Protein AF-A0A9W8HQK7-F1 (afdb_monomer)

Structure (mmCIF, N/CA/C/O backbone):
data_AF-A0A9W8HQK7-F1
#
_entry.id   AF-A0A9W8HQK7-F1
#
loop_
_atom_site.group_PDB
_atom_site.id
_atom_site.type_symbol
_atom_site.label_atom_id
_atom_site.label_alt_id
_atom_site.label_comp_id
_atom_site.label_asym_id
_atom_site.label_entity_id
_atom_site.label_seq_id
_atom_site.pdbx_PDB_ins_code
_atom_site.Cartn_x
_atom_site.Cartn_y
_atom_site.Cartn_z
_atom_site.occupancy
_atom_site.B_iso_or_equiv
_atom_site.auth_seq_id
_atom_site.auth_comp_id
_atom_site.auth_asym_id
_atom_site.auth_atom_id
_atom_site.pdbx_PDB_model_num
ATOM 1 N N . MET A 1 1 ? 19.879 0.408 -48.991 1.00 34.09 1 MET A N 1
ATOM 2 C CA . MET A 1 1 ? 21.312 0.736 -48.816 1.00 34.09 1 MET A CA 1
ATOM 3 C C . MET A 1 1 ? 21.404 1.668 -47.617 1.00 34.09 1 MET A C 1
ATOM 5 O O . MET A 1 1 ? 20.941 2.788 -47.726 1.00 34.09 1 MET A O 1
ATOM 9 N N . HIS A 1 2 ? 21.544 1.110 -46.408 1.00 28.39 2 HIS A N 1
ATOM 10 C CA . HIS A 1 2 ? 22.820 0.909 -45.681 1.00 28.39 2 HIS A CA 1
ATOM 11 C C . HIS A 1 2 ? 23.374 2.248 -45.154 1.00 28.39 2 HIS A C 1
ATOM 13 O O . HIS A 1 2 ? 23.539 3.159 -45.944 1.00 28.39 2 HIS A O 1
ATOM 19 N N . GLN A 1 3 ? 23.684 2.463 -43.874 1.00 27.97 3 GLN A N 1
ATOM 20 C CA . GLN A 1 3 ? 23.809 1.596 -42.697 1.00 27.97 3 GLN A CA 1
ATOM 21 C C . GLN A 1 3 ? 23.704 2.484 -41.440 1.00 27.97 3 GLN A C 1
ATOM 23 O O . GLN A 1 3 ? 24.340 3.531 -41.369 1.00 27.97 3 GLN A O 1
ATOM 28 N N . LEU A 1 4 ? 22.930 2.045 -40.444 1.00 26.66 4 LEU A N 1
ATOM 29 C CA . LEU A 1 4 ? 23.018 2.514 -39.059 1.00 26.66 4 LEU A CA 1
ATOM 30 C C . LEU A 1 4 ? 24.154 1.740 -38.380 1.00 26.66 4 LEU A C 1
ATOM 32 O O . LEU A 1 4 ? 24.130 0.510 -38.367 1.00 26.66 4 LEU A O 1
ATOM 36 N N . HIS A 1 5 ? 25.140 2.443 -37.825 1.00 29.12 5 HIS A N 1
ATOM 37 C CA . HIS A 1 5 ? 26.154 1.833 -36.969 1.00 29.12 5 HIS A CA 1
ATOM 38 C C . HIS A 1 5 ? 25.635 1.752 -35.529 1.00 29.12 5 HIS A C 1
ATOM 40 O O . HIS A 1 5 ? 25.520 2.759 -34.833 1.00 29.12 5 HIS A O 1
ATOM 46 N N . SER A 1 6 ? 25.348 0.525 -35.091 1.00 25.77 6 SER A N 1
ATOM 47 C CA . SER A 1 6 ? 25.374 0.120 -33.686 1.00 25.77 6 SER A CA 1
ATOM 48 C C . SER A 1 6 ? 26.756 0.375 -33.087 1.00 25.77 6 SER A C 1
ATOM 50 O O . SER A 1 6 ? 27.760 -0.031 -33.670 1.00 25.77 6 SER A O 1
ATOM 52 N N . LEU A 1 7 ? 26.805 0.896 -31.862 1.00 25.47 7 LEU A N 1
ATOM 53 C CA . LEU A 1 7 ? 27.859 0.522 -30.922 1.00 25.47 7 LEU A CA 1
ATOM 54 C C . LEU A 1 7 ? 27.222 0.066 -29.608 1.00 25.47 7 LEU A C 1
ATOM 56 O O . LEU A 1 7 ? 26.847 0.847 -28.740 1.00 25.47 7 LEU A O 1
ATOM 60 N N . CYS A 1 8 ? 27.084 -1.253 -29.530 1.00 23.08 8 CYS A N 1
ATOM 61 C CA . CYS A 1 8 ? 26.964 -2.027 -28.311 1.00 23.08 8 CYS A CA 1
ATOM 62 C C . CYS A 1 8 ? 28.355 -2.047 -27.659 1.00 23.08 8 CYS A C 1
ATOM 64 O O . CYS A 1 8 ? 29.318 -2.463 -28.302 1.00 23.08 8 CYS A O 1
ATOM 66 N N . VAL A 1 9 ? 28.484 -1.585 -26.415 1.00 26.25 9 VAL A N 1
ATOM 67 C CA . VAL A 1 9 ? 29.720 -1.748 -25.639 1.00 26.25 9 VAL A CA 1
ATOM 68 C C . VAL A 1 9 ? 29.455 -2.788 -24.558 1.00 26.25 9 VAL A C 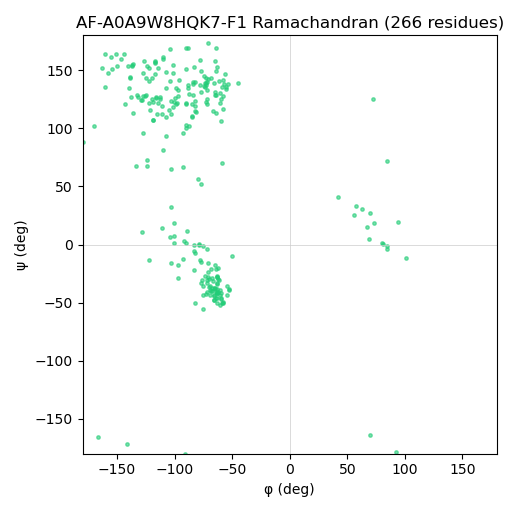1
ATOM 70 O O . VAL A 1 9 ? 28.950 -2.489 -23.481 1.00 26.25 9 VAL A O 1
ATOM 73 N N . LEU A 1 10 ? 29.777 -4.037 -24.893 1.00 24.75 10 LEU A N 1
ATOM 74 C CA . LEU A 1 10 ? 29.951 -5.141 -23.956 1.00 24.75 10 LEU A CA 1
ATOM 75 C C . LEU A 1 10 ? 31.370 -5.050 -23.384 1.00 24.75 10 LEU A C 1
ATOM 77 O O . LEU A 1 10 ? 32.339 -5.229 -24.118 1.00 24.75 10 LEU A O 1
ATOM 81 N N . TYR A 1 11 ? 31.507 -4.807 -22.080 1.00 26.58 11 TYR A N 1
ATOM 82 C CA . TYR A 1 11 ? 32.771 -5.049 -21.383 1.00 26.58 11 TYR A CA 1
ATOM 83 C C . TYR A 1 11 ? 32.760 -6.458 -20.789 1.00 26.58 11 TYR A C 1
ATOM 85 O O . TYR A 1 11 ? 32.271 -6.689 -19.687 1.00 26.58 11 TYR A O 1
ATOM 93 N N . THR A 1 12 ? 33.343 -7.406 -21.518 1.00 26.91 12 THR A N 1
ATOM 94 C CA . THR A 1 12 ? 33.943 -8.603 -20.923 1.00 26.91 12 THR A CA 1
ATOM 95 C C . THR A 1 12 ? 35.404 -8.296 -20.630 1.00 26.91 12 THR A C 1
ATOM 97 O O . THR A 1 12 ? 36.155 -8.001 -21.559 1.00 26.91 12 THR A O 1
ATOM 100 N N . ASN A 1 13 ? 35.840 -8.407 -19.375 1.00 29.06 13 ASN A N 1
ATOM 101 C CA . ASN A 1 13 ? 37.262 -8.582 -19.105 1.00 29.06 13 ASN A CA 1
ATOM 102 C C . ASN A 1 13 ? 37.493 -9.662 -18.045 1.00 29.06 13 ASN A C 1
ATOM 104 O O . ASN A 1 13 ? 37.115 -9.535 -16.882 1.00 29.06 13 ASN A O 1
ATOM 108 N N . VAL A 1 14 ? 38.111 -10.742 -18.513 1.00 30.81 14 VAL A N 1
ATOM 109 C CA . VAL A 1 14 ? 38.686 -11.839 -17.745 1.00 30.81 14 VAL A CA 1
ATOM 110 C C . VAL A 1 14 ? 40.136 -11.451 -17.460 1.00 30.81 14 VAL A C 1
ATOM 112 O O . VAL A 1 14 ? 40.908 -11.258 -18.392 1.00 30.81 14 VAL A O 1
ATOM 115 N N . GLY A 1 15 ? 40.538 -11.367 -16.190 1.00 29.28 15 GLY A N 1
ATOM 116 C CA . GLY A 1 15 ? 41.936 -11.085 -15.851 1.00 29.28 15 GLY A CA 1
ATOM 117 C C . GLY A 1 15 ? 42.214 -11.031 -14.353 1.00 29.28 15 GLY A C 1
ATOM 118 O O . GLY A 1 15 ? 42.160 -9.974 -13.738 1.00 29.28 15 GLY A O 1
ATOM 119 N N . ARG A 1 16 ? 42.524 -12.195 -13.771 1.00 32.84 16 ARG A N 1
ATOM 120 C CA . ARG A 1 16 ? 42.943 -12.405 -12.373 1.00 32.84 16 ARG A CA 1
ATOM 121 C C . ARG A 1 16 ? 44.166 -11.562 -11.979 1.00 32.84 16 ARG A C 1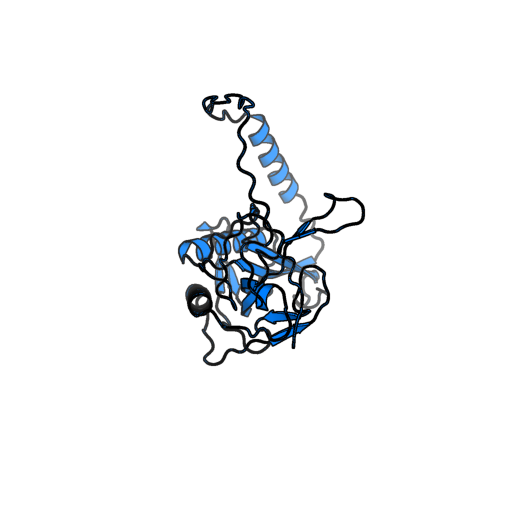
ATOM 123 O O . ARG A 1 16 ? 45.162 -11.618 -12.688 1.00 32.84 16 ARG A O 1
ATOM 130 N N . ARG A 1 17 ? 44.113 -10.948 -10.788 1.00 32.16 17 ARG A N 1
ATOM 131 C CA . ARG A 1 17 ? 45.137 -10.825 -9.709 1.00 32.16 17 ARG A CA 1
ATOM 132 C C . ARG A 1 17 ? 44.365 -10.232 -8.509 1.00 32.16 17 ARG A C 1
ATOM 134 O O . ARG A 1 17 ? 43.900 -9.110 -8.595 1.00 32.16 17 ARG A O 1
ATOM 141 N N . GLY A 1 18 ? 43.966 -10.984 -7.483 1.00 31.22 18 GLY A N 1
ATOM 142 C CA . GLY A 1 18 ? 44.845 -11.491 -6.431 1.00 31.22 18 GLY A CA 1
ATOM 143 C C . GLY A 1 18 ? 45.037 -10.441 -5.325 1.00 31.22 18 GLY A C 1
ATOM 144 O O . GLY A 1 18 ? 46.113 -9.864 -5.241 1.00 31.22 18 GLY A O 1
ATOM 145 N N . VAL A 1 19 ? 44.012 -10.186 -4.500 1.00 34.78 19 VAL A N 1
ATOM 146 C CA . VAL A 1 19 ? 44.113 -9.400 -3.251 1.00 34.78 19 VAL A CA 1
ATOM 147 C C . VAL A 1 19 ? 43.400 -10.199 -2.148 1.00 34.78 19 VAL A C 1
ATOM 149 O O . VAL A 1 19 ? 42.289 -10.672 -2.396 1.00 34.78 19 VAL A O 1
ATOM 152 N N . PRO A 1 20 ? 44.021 -10.441 -0.977 1.00 31.83 20 PRO A N 1
ATOM 153 C CA . PRO A 1 20 ? 43.475 -11.357 0.019 1.00 31.83 20 PRO A CA 1
ATOM 154 C C . PRO A 1 20 ? 42.270 -10.743 0.743 1.00 31.83 20 PRO A C 1
ATOM 156 O O . PRO A 1 20 ? 42.306 -9.591 1.171 1.00 31.83 20 PRO A O 1
ATOM 159 N N . ALA A 1 21 ? 41.215 -11.540 0.909 1.00 33.12 21 ALA A N 1
ATOM 160 C CA . ALA A 1 21 ? 40.094 -11.221 1.784 1.00 33.12 21 ALA A CA 1
ATOM 161 C C . ALA A 1 21 ? 40.535 -11.343 3.257 1.00 33.12 21 ALA A C 1
ATOM 163 O O . ALA A 1 21 ? 41.146 -12.355 3.615 1.00 33.12 21 ALA A O 1
ATOM 164 N N . PRO A 1 22 ? 40.234 -10.371 4.136 1.00 31.67 22 PRO A N 1
ATOM 165 C CA . PRO A 1 22 ? 40.456 -10.548 5.560 1.00 31.67 22 PRO A CA 1
ATOM 166 C C . PRO A 1 22 ? 39.426 -11.537 6.116 1.00 31.67 22 PRO A C 1
ATOM 168 O O . PRO A 1 22 ? 38.216 -11.328 6.028 1.00 31.67 22 PRO A O 1
ATOM 171 N N . ALA A 1 23 ? 39.926 -12.630 6.688 1.00 33.56 23 ALA A N 1
ATOM 172 C CA . ALA A 1 23 ? 39.135 -13.595 7.432 1.00 33.56 23 ALA A CA 1
ATOM 173 C C . ALA A 1 23 ? 38.538 -12.929 8.683 1.00 33.56 23 ALA A C 1
ATOM 175 O O . ALA A 1 23 ? 39.258 -12.585 9.618 1.00 33.56 23 ALA A O 1
ATOM 176 N N . LEU A 1 24 ? 37.214 -12.781 8.714 1.00 30.69 24 LEU A N 1
ATOM 177 C CA . LEU A 1 24 ? 36.453 -12.434 9.914 1.00 30.69 24 LEU A CA 1
ATOM 178 C C . LEU A 1 24 ? 35.383 -13.502 10.154 1.00 30.69 24 LEU A C 1
ATOM 180 O O . LEU A 1 24 ? 34.188 -13.256 10.046 1.00 30.69 24 LEU A O 1
ATOM 184 N N . PHE A 1 25 ? 35.830 -14.708 10.501 1.00 31.12 25 PHE A N 1
ATOM 185 C CA . PHE A 1 25 ? 35.005 -15.628 11.278 1.00 31.12 25 PHE A CA 1
ATOM 186 C C . PHE A 1 25 ? 35.288 -15.367 12.757 1.00 31.12 25 PHE A C 1
ATOM 188 O O . PHE A 1 25 ? 36.298 -15.809 13.299 1.00 31.12 25 PHE A O 1
ATOM 195 N N . ALA A 1 26 ? 34.392 -14.629 13.409 1.00 35.38 26 ALA A N 1
ATOM 196 C CA . ALA A 1 26 ? 34.315 -14.557 14.860 1.00 35.38 26 ALA A CA 1
ATOM 197 C C . ALA A 1 26 ? 32.941 -15.083 15.291 1.00 35.38 26 ALA A C 1
ATOM 199 O O . ALA A 1 26 ? 31.911 -14.580 14.850 1.00 35.38 26 ALA A O 1
ATOM 200 N N . ASN A 1 27 ? 32.948 -16.117 16.135 1.00 34.62 27 ASN A N 1
ATOM 201 C CA . ASN A 1 27 ? 31.767 -16.715 16.761 1.00 34.62 27 ASN A CA 1
ATOM 202 C C . ASN A 1 27 ? 30.793 -15.652 17.316 1.00 34.62 27 ASN A C 1
ATOM 204 O O . ASN A 1 27 ? 31.248 -14.720 17.991 1.00 34.62 27 ASN A O 1
ATOM 208 N N . PRO A 1 28 ? 29.465 -15.813 17.152 1.00 34.97 28 PRO A N 1
ATOM 209 C CA . PRO A 1 28 ? 28.503 -14.956 17.829 1.00 34.97 28 PRO A CA 1
ATOM 210 C C . PRO A 1 28 ? 28.577 -15.213 19.339 1.00 34.97 28 PRO A C 1
ATOM 212 O O . PRO A 1 28 ? 28.272 -16.301 19.828 1.00 34.97 28 PRO A O 1
ATOM 215 N N . ARG A 1 29 ? 29.005 -14.203 20.105 1.00 33.66 29 ARG A N 1
ATOM 216 C CA . ARG A 1 29 ? 28.865 -14.225 21.566 1.00 33.66 29 ARG A CA 1
ATOM 217 C C . ARG A 1 29 ? 27.383 -14.039 21.915 1.00 33.66 29 ARG A C 1
ATOM 219 O O . ARG A 1 29 ? 26.736 -13.190 21.303 1.00 33.66 29 ARG A O 1
ATOM 226 N N . PRO A 1 30 ? 26.838 -14.753 22.912 1.00 31.80 30 PRO A N 1
ATOM 227 C CA . PRO A 1 30 ? 25.460 -14.547 23.332 1.00 31.80 30 PRO A CA 1
ATOM 228 C C . PRO A 1 30 ? 25.294 -13.144 23.930 1.00 31.80 30 PRO A C 1
ATOM 230 O O . PRO A 1 30 ? 26.040 -12.733 24.824 1.00 31.80 30 PRO A O 1
ATOM 233 N N . TRP A 1 31 ? 24.298 -12.417 23.423 1.00 34.91 31 TRP A N 1
ATOM 234 C CA . TRP A 1 31 ? 23.878 -11.101 23.895 1.00 34.91 31 TRP A CA 1
ATOM 235 C C . TRP A 1 31 ? 23.451 -11.191 25.367 1.00 34.91 31 TRP A C 1
ATOM 237 O O . TRP A 1 31 ? 22.376 -11.695 25.691 1.00 34.91 31 TRP A O 1
ATOM 247 N N . LYS A 1 32 ? 24.277 -10.684 26.287 1.00 36.16 32 LYS A N 1
ATOM 248 C CA . LYS A 1 32 ? 23.869 -10.444 27.678 1.00 36.16 32 LYS A CA 1
ATOM 249 C C . LYS A 1 32 ? 23.305 -9.031 27.771 1.00 36.16 32 LYS A C 1
ATOM 251 O O . LYS A 1 32 ? 24.059 -8.064 27.777 1.00 36.16 32 LYS A O 1
ATOM 256 N N . GLY A 1 33 ? 21.977 -8.920 27.823 1.00 35.25 33 GLY A N 1
ATOM 257 C CA . GLY A 1 33 ? 21.294 -7.645 28.027 1.00 35.25 33 GLY A CA 1
ATOM 258 C C . GLY A 1 33 ? 21.751 -7.009 29.339 1.00 35.25 33 GLY A C 1
ATOM 259 O O . GLY A 1 33 ? 21.552 -7.572 30.415 1.00 35.25 33 GLY A O 1
ATOM 260 N N . THR A 1 34 ? 22.395 -5.850 29.258 1.00 40.50 34 THR A N 1
ATOM 261 C CA . THR A 1 34 ? 22.770 -5.061 30.428 1.00 40.50 34 THR A CA 1
ATOM 262 C C . THR A 1 34 ? 21.523 -4.404 31.024 1.00 40.50 34 THR A C 1
ATOM 264 O O . THR A 1 34 ? 20.659 -3.882 30.319 1.00 40.50 34 THR A O 1
ATOM 267 N N . LEU A 1 35 ? 21.447 -4.405 32.358 1.00 41.25 35 LEU A N 1
ATOM 268 C CA . LEU A 1 35 ? 20.383 -3.843 33.212 1.00 41.25 35 LEU A CA 1
ATOM 269 C C . LEU A 1 35 ? 19.969 -2.386 32.897 1.00 41.25 35 LEU A C 1
ATOM 271 O O . LEU A 1 35 ? 18.956 -1.909 33.407 1.00 41.25 35 LEU A O 1
ATOM 275 N N . VAL A 1 36 ? 20.713 -1.688 32.039 1.00 42.56 36 VAL A N 1
ATOM 276 C CA . VAL A 1 36 ? 20.455 -0.314 31.595 1.00 42.56 36 VAL A CA 1
ATOM 277 C C . VAL A 1 36 ? 19.251 -0.230 30.640 1.00 42.56 36 VAL A C 1
ATOM 279 O O . VAL A 1 36 ? 18.473 0.718 30.735 1.00 42.56 36 VAL A O 1
ATOM 282 N N . GLN A 1 37 ? 18.997 -1.246 29.801 1.00 40.97 37 GLN A N 1
ATOM 283 C CA . GLN A 1 37 ? 17.860 -1.228 28.860 1.00 40.97 37 GLN A CA 1
ATOM 284 C C . GLN A 1 37 ? 16.492 -1.390 29.546 1.00 40.97 37 GLN A C 1
ATOM 286 O O . GLN A 1 37 ? 15.507 -0.801 29.102 1.00 40.97 37 GLN A O 1
ATOM 291 N N . LYS A 1 38 ? 16.415 -2.108 30.678 1.00 36.16 38 LYS A N 1
ATOM 292 C CA . LYS A 1 38 ? 15.153 -2.272 31.427 1.00 36.16 38 LYS A CA 1
ATOM 293 C C . LYS A 1 38 ? 14.701 -0.990 32.142 1.00 36.16 38 LYS A C 1
ATOM 295 O O . LYS A 1 38 ? 13.502 -0.787 32.306 1.00 36.16 38 LYS A O 1
ATOM 300 N N . ARG A 1 39 ? 15.627 -0.099 32.526 1.00 40.06 39 ARG A N 1
ATOM 301 C CA . ARG A 1 39 ? 15.290 1.192 33.164 1.00 40.06 39 ARG A CA 1
ATOM 302 C C . ARG A 1 39 ? 14.791 2.243 32.167 1.00 40.06 39 ARG A C 1
ATOM 304 O O . ARG A 1 39 ? 13.909 3.025 32.515 1.00 40.06 39 ARG A O 1
ATOM 311 N N . ALA A 1 40 ? 15.298 2.233 30.934 1.00 45.03 40 ALA A N 1
ATOM 312 C CA . ALA A 1 40 ? 14.866 3.167 29.893 1.00 45.03 40 ALA A CA 1
ATOM 313 C C . ALA A 1 40 ? 13.422 2.898 29.423 1.00 45.03 40 ALA A C 1
ATOM 315 O O . ALA A 1 40 ? 12.645 3.837 29.261 1.00 45.03 40 ALA A O 1
ATOM 316 N N . LEU A 1 41 ? 13.029 1.624 29.300 1.00 42.16 41 LEU A N 1
ATOM 317 C CA . LEU A 1 41 ? 11.668 1.233 28.906 1.00 42.16 41 LEU A CA 1
ATOM 318 C C . LEU A 1 41 ? 10.614 1.579 29.974 1.00 42.16 41 LEU A C 1
ATOM 320 O O . LEU A 1 41 ? 9.539 2.069 29.635 1.00 42.16 41 LEU A O 1
ATOM 324 N N . GLY A 1 42 ? 10.932 1.396 31.262 1.00 38.41 42 GLY A N 1
ATOM 325 C CA . GLY A 1 42 ? 10.028 1.762 32.363 1.00 38.41 42 GLY A CA 1
ATOM 326 C C . GLY A 1 42 ? 9.815 3.276 32.497 1.00 38.41 42 GLY A C 1
ATOM 327 O O . GLY A 1 42 ? 8.696 3.724 32.731 1.00 38.41 42 GLY A O 1
ATOM 328 N N . SER A 1 43 ? 10.873 4.060 32.269 1.00 42.00 43 SER A N 1
ATOM 329 C CA . SER A 1 43 ? 10.853 5.530 32.304 1.00 42.00 43 SER A CA 1
ATOM 330 C C . SER A 1 43 ? 9.984 6.134 31.195 1.00 42.00 43 SER A C 1
ATOM 332 O O . SER A 1 43 ? 9.174 7.021 31.459 1.00 42.00 43 SER A O 1
ATOM 334 N N . ILE A 1 44 ? 10.077 5.612 29.966 1.00 47.81 44 ILE A N 1
ATOM 335 C CA . ILE A 1 44 ? 9.259 6.075 28.833 1.00 47.81 44 ILE A CA 1
ATOM 336 C C . ILE A 1 44 ? 7.788 5.685 29.035 1.00 47.81 44 ILE A C 1
ATOM 338 O O . ILE A 1 44 ? 6.906 6.524 28.865 1.00 47.81 44 ILE A O 1
ATOM 342 N N . ALA A 1 45 ? 7.512 4.456 29.488 1.00 44.66 45 ALA A N 1
ATOM 343 C CA . ALA A 1 45 ? 6.149 4.007 29.778 1.00 44.66 45 ALA A CA 1
ATOM 344 C C . ALA A 1 45 ? 5.477 4.813 30.910 1.00 44.66 45 ALA A C 1
ATOM 346 O O . ALA A 1 45 ? 4.273 5.067 30.856 1.00 44.66 45 ALA A O 1
ATOM 347 N N . GLN A 1 46 ? 6.238 5.256 31.919 1.00 39.16 46 GLN A N 1
ATOM 348 C CA . GLN A 1 46 ? 5.727 6.132 32.980 1.00 39.16 46 GLN A CA 1
ATOM 349 C C . GLN A 1 46 ? 5.535 7.583 32.521 1.00 39.16 46 GLN A C 1
ATOM 351 O O . GLN A 1 46 ? 4.561 8.210 32.932 1.00 39.16 46 GLN A O 1
ATOM 356 N N . LYS A 1 47 ? 6.397 8.111 31.641 1.00 38.09 47 LYS A N 1
ATOM 357 C CA . LYS A 1 47 ? 6.270 9.485 31.122 1.00 38.09 47 LYS A CA 1
ATOM 358 C C . LYS A 1 47 ? 5.085 9.662 30.169 1.00 38.09 47 LYS A C 1
ATOM 360 O O . LYS A 1 47 ? 4.499 10.736 30.127 1.00 38.09 47 LYS A O 1
ATOM 365 N N . VAL A 1 48 ? 4.693 8.611 29.446 1.00 46.97 48 VAL A N 1
ATOM 366 C CA . VAL A 1 48 ? 3.504 8.635 28.572 1.00 46.97 48 VAL A CA 1
ATOM 367 C C . VAL A 1 48 ? 2.199 8.587 29.382 1.00 46.97 48 VAL A C 1
ATOM 369 O O . VAL A 1 48 ? 1.199 9.155 28.955 1.00 46.97 48 VAL A O 1
ATOM 372 N N . LYS A 1 49 ? 2.201 8.006 30.591 1.00 37.94 49 LYS A N 1
ATOM 373 C CA . LYS A 1 49 ? 1.018 7.990 31.472 1.00 37.94 49 LYS A CA 1
ATOM 374 C C . LYS A 1 49 ? 0.667 9.352 32.090 1.00 37.94 49 LYS A C 1
ATOM 376 O O . LYS A 1 49 ? -0.445 9.497 32.583 1.00 37.94 49 LYS A O 1
ATOM 381 N N . SER A 1 50 ? 1.568 10.340 32.078 1.00 36.69 50 SER A N 1
ATOM 382 C CA . SER A 1 50 ? 1.353 11.632 32.755 1.00 36.69 50 SER A CA 1
ATOM 383 C C . SER A 1 50 ? 1.001 12.801 31.827 1.00 36.69 50 SER A C 1
ATOM 385 O O . SER A 1 50 ? 0.951 13.932 32.300 1.00 36.69 50 SER A O 1
ATOM 387 N N . ALA A 1 51 ? 0.789 12.566 30.527 1.00 44.84 51 ALA A N 1
ATOM 388 C CA . ALA A 1 51 ? 0.519 13.625 29.544 1.00 44.84 51 ALA A CA 1
ATOM 389 C C . ALA A 1 51 ? -0.915 13.621 28.982 1.00 44.84 51 ALA A C 1
ATOM 391 O O . ALA A 1 51 ? -1.187 14.298 27.997 1.00 44.84 51 ALA A O 1
ATOM 392 N N . THR A 1 52 ? -1.854 12.906 29.602 1.00 48.75 52 THR A N 1
ATOM 393 C CA . THR A 1 52 ? -3.292 13.155 29.412 1.00 48.75 52 THR A CA 1
ATOM 394 C C . THR A 1 52 ? -3.771 14.122 30.483 1.00 48.75 52 THR A C 1
ATOM 396 O O . THR A 1 52 ? -4.526 13.768 31.386 1.00 48.75 52 THR A O 1
ATOM 399 N N . THR A 1 53 ? -3.282 15.357 30.410 1.00 46.75 53 THR A N 1
ATOM 400 C CA . THR A 1 53 ? -3.978 16.491 31.010 1.00 46.75 53 THR A CA 1
ATOM 401 C C . THR A 1 53 ? -5.292 16.648 30.252 1.00 46.75 53 THR A C 1
ATOM 403 O O . THR A 1 53 ? -5.307 16.613 29.023 1.00 46.75 53 THR A O 1
ATOM 406 N N . ASP A 1 54 ? -6.385 16.764 30.997 1.00 58.66 54 ASP A N 1
ATOM 407 C CA . ASP A 1 54 ? -7.775 16.913 30.565 1.00 58.66 54 ASP A CA 1
ATOM 408 C C . ASP A 1 54 ? -7.978 18.169 29.691 1.00 58.66 54 ASP A C 1
ATOM 410 O O . ASP A 1 54 ? -8.549 19.169 30.110 1.00 58.66 54 ASP A O 1
ATOM 414 N N . ALA A 1 55 ? -7.446 18.160 28.467 1.00 63.34 55 ALA A N 1
ATOM 415 C CA . ALA A 1 55 ? -7.495 19.297 27.550 1.00 63.34 55 ALA A CA 1
ATOM 416 C C . ALA A 1 55 ? -8.888 19.482 26.923 1.00 63.34 55 ALA A C 1
ATOM 418 O O . ALA A 1 55 ? -9.085 20.386 26.118 1.00 63.34 55 ALA A O 1
ATOM 419 N N . GLY A 1 56 ? -9.854 18.616 27.249 1.00 89.12 56 GLY A N 1
ATOM 420 C CA . GLY A 1 56 ? -11.181 18.635 26.643 1.00 89.12 56 GLY A CA 1
ATOM 421 C C . GLY A 1 56 ? -11.187 18.263 25.158 1.00 89.12 56 GLY A C 1
ATOM 422 O O . GLY A 1 56 ? -12.192 18.509 24.502 1.00 89.12 56 GLY A O 1
ATOM 423 N N . PHE A 1 57 ? -10.113 17.669 24.624 1.00 91.25 57 PHE A N 1
ATOM 424 C CA . PHE A 1 57 ? -10.013 17.226 23.229 1.00 91.25 57 PHE A CA 1
ATOM 425 C C . PHE A 1 57 ? -9.910 15.705 23.110 1.00 91.25 57 PHE A C 1
ATOM 427 O O . PHE A 1 57 ? -9.399 15.020 23.997 1.00 91.25 57 PHE A O 1
ATOM 434 N N . LYS A 1 58 ? -10.387 15.192 21.980 1.00 93.00 58 LYS A N 1
ATOM 435 C CA . LYS A 1 58 ? -10.264 13.805 21.533 1.00 93.00 58 LYS A CA 1
ATOM 436 C C . LYS A 1 58 ? -9.660 13.773 20.131 1.00 93.00 58 LYS A C 1
ATOM 438 O O . LYS A 1 58 ? -9.726 14.771 19.417 1.00 93.00 58 LYS A O 1
ATOM 443 N N . ALA A 1 59 ? -9.070 12.640 19.761 1.00 94.69 59 ALA A N 1
ATOM 444 C CA . ALA A 1 59 ? -8.512 12.424 18.434 1.00 94.69 59 ALA A CA 1
ATOM 445 C C . ALA A 1 59 ? -9.385 11.460 17.629 1.00 94.69 59 ALA A C 1
ATOM 447 O O . ALA A 1 59 ? -9.977 10.536 18.185 1.00 94.69 59 ALA A O 1
ATOM 448 N N . THR A 1 60 ? -9.400 11.673 16.322 1.00 96.38 60 THR A N 1
ATOM 449 C CA . THR A 1 60 ? -9.975 10.783 15.323 1.00 96.38 60 THR A CA 1
ATOM 450 C C . THR A 1 60 ? -8.862 10.430 14.346 1.00 96.38 60 THR A C 1
ATOM 452 O O . THR A 1 60 ? -8.231 11.316 13.770 1.00 96.38 60 THR A O 1
ATOM 455 N N . ILE A 1 61 ? -8.575 9.140 14.202 1.00 98.19 61 ILE A N 1
ATOM 456 C CA . ILE A 1 61 ? -7.410 8.638 13.476 1.00 98.19 61 ILE A CA 1
ATOM 457 C C . ILE A 1 61 ? -7.865 7.642 12.407 1.00 98.19 61 ILE A C 1
ATOM 459 O O . ILE A 1 61 ? -8.571 6.677 12.702 1.00 98.19 61 ILE A O 1
ATOM 463 N N . GLY A 1 62 ? -7.423 7.869 11.171 1.00 98.00 62 GLY A N 1
ATOM 464 C CA . GLY A 1 62 ? -7.511 6.928 10.054 1.00 98.00 62 GLY A CA 1
ATOM 465 C C . GLY A 1 62 ? -6.114 6.542 9.570 1.00 98.00 62 GLY A C 1
ATOM 466 O O . GLY A 1 62 ? -5.189 7.353 9.630 1.00 98.00 62 GLY A O 1
ATOM 467 N N . LEU A 1 63 ? -5.948 5.309 9.103 1.00 98.44 63 LEU A N 1
ATOM 468 C CA . LEU A 1 63 ? -4.667 4.776 8.646 1.00 98.44 63 LEU A CA 1
ATOM 469 C C . LEU A 1 63 ? -4.761 4.300 7.197 1.00 98.44 63 LEU A C 1
ATOM 471 O O . LEU A 1 63 ? -5.743 3.668 6.810 1.00 98.44 63 LEU A O 1
ATOM 475 N N . GLU A 1 64 ? -3.706 4.562 6.433 1.00 98.44 64 GLU A N 1
ATOM 476 C CA . GLU A 1 64 ? -3.524 4.094 5.057 1.00 98.44 64 GLU A CA 1
ATOM 477 C C . GLU A 1 64 ? -2.272 3.212 5.028 1.00 98.44 64 GLU A C 1
ATOM 479 O O . GLU A 1 64 ? -1.151 3.686 5.214 1.00 98.44 64 GLU A O 1
ATOM 484 N N . LEU A 1 65 ? -2.458 1.895 4.899 1.00 98.50 65 LEU A N 1
ATOM 485 C CA . LEU A 1 65 ? -1.360 0.931 4.930 1.00 98.50 65 LEU A CA 1
ATOM 486 C C . LEU A 1 65 ? -1.047 0.457 3.518 1.00 98.50 65 LEU A C 1
ATOM 488 O O . LEU A 1 65 ? -1.901 -0.142 2.874 1.00 98.50 65 LEU A O 1
ATOM 492 N N . HIS A 1 66 ? 0.201 0.617 3.095 1.00 98.50 66 HIS A N 1
ATOM 493 C CA . HIS A 1 66 ? 0.701 0.089 1.831 1.00 98.50 66 HIS A CA 1
ATOM 494 C C . HIS A 1 66 ? 1.539 -1.160 2.102 1.00 98.50 66 HIS A C 1
ATOM 496 O O . HIS A 1 66 ? 2.621 -1.068 2.691 1.00 98.50 66 HIS A O 1
ATOM 502 N N . ALA A 1 67 ? 1.063 -2.327 1.674 1.00 98.31 67 ALA A N 1
ATOM 503 C CA . ALA A 1 67 ? 1.761 -3.600 1.832 1.00 98.31 67 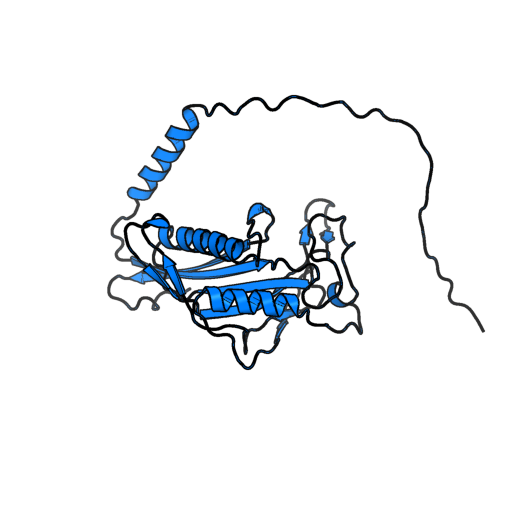ALA A CA 1
ATOM 504 C C . ALA A 1 67 ? 2.201 -4.157 0.474 1.00 98.31 67 ALA A C 1
ATOM 506 O O . ALA A 1 67 ? 1.387 -4.330 -0.432 1.00 98.31 67 ALA A O 1
ATOM 507 N N . GLN A 1 68 ? 3.488 -4.477 0.345 1.00 98.00 68 GLN A N 1
ATOM 508 C CA . GLN A 1 68 ? 4.038 -5.113 -0.848 1.00 98.00 68 GLN A CA 1
ATOM 509 C C . GLN A 1 68 ? 3.582 -6.566 -0.933 1.00 98.00 68 GLN A C 1
ATOM 511 O O . GLN A 1 68 ? 3.807 -7.343 -0.001 1.00 98.00 68 GLN A O 1
ATOM 516 N N . LEU A 1 69 ? 2.973 -6.937 -2.058 1.00 98.25 69 LEU A N 1
ATOM 517 C CA . LEU A 1 69 ? 2.504 -8.296 -2.286 1.00 98.25 69 LEU A CA 1
ATOM 518 C C . LEU A 1 69 ? 3.675 -9.254 -2.535 1.00 98.25 69 LEU A C 1
ATOM 520 O O . LEU A 1 69 ? 4.603 -8.958 -3.286 1.00 98.25 69 LEU A O 1
ATOM 524 N N . SER A 1 70 ? 3.593 -10.449 -1.956 1.00 96.62 70 SER A N 1
ATOM 525 C CA . SER A 1 70 ? 4.520 -11.567 -2.157 1.00 96.62 70 SER A CA 1
ATOM 526 C C . SER A 1 70 ? 4.270 -12.292 -3.487 1.00 96.62 70 SER A C 1
ATOM 528 O O . SER A 1 70 ? 4.104 -13.510 -3.527 1.00 96.62 70 SER A O 1
ATOM 530 N N . ALA A 1 71 ? 4.229 -11.537 -4.585 1.00 96.94 71 ALA A N 1
ATOM 531 C CA . ALA A 1 71 ? 4.202 -12.069 -5.944 1.00 96.94 71 ALA A CA 1
ATOM 532 C C . ALA A 1 71 ? 5.630 -12.249 -6.480 1.00 96.94 71 ALA A C 1
ATOM 534 O O . ALA A 1 71 ? 6.544 -11.521 -6.093 1.00 96.94 71 ALA A O 1
ATOM 535 N N . SER A 1 72 ? 5.843 -13.209 -7.383 1.00 95.94 72 SER A N 1
ATOM 536 C CA . SER A 1 72 ? 7.163 -13.401 -8.007 1.00 95.94 72 SER A CA 1
ATOM 537 C C . SER A 1 72 ? 7.465 -12.351 -9.076 1.00 95.94 72 SER A C 1
ATOM 539 O O . SER A 1 72 ? 8.626 -12.001 -9.287 1.00 95.94 72 SER A O 1
ATOM 541 N N . GLN A 1 73 ? 6.421 -11.859 -9.745 1.00 97.94 73 GLN A N 1
ATOM 542 C CA . GLN A 1 73 ? 6.495 -10.861 -10.809 1.00 97.94 73 GLN A CA 1
ATOM 543 C C . GLN A 1 73 ? 5.758 -9.581 -10.416 1.00 97.94 73 GLN A C 1
ATOM 545 O O . GLN A 1 73 ? 4.874 -9.597 -9.556 1.00 97.94 73 GLN A O 1
ATOM 550 N N . LYS A 1 74 ? 6.123 -8.473 -11.060 1.00 98.31 74 LYS A N 1
ATOM 551 C CA . LYS A 1 74 ? 5.511 -7.153 -10.864 1.00 98.31 74 LYS A CA 1
ATOM 552 C C . LYS A 1 74 ? 4.035 -7.119 -11.280 1.00 98.31 74 LYS A C 1
ATOM 554 O O . LYS A 1 74 ? 3.520 -8.055 -11.888 1.00 98.31 74 LYS A O 1
ATOM 559 N N . LEU A 1 75 ? 3.337 -6.032 -10.938 1.00 98.50 75 LEU A N 1
ATOM 560 C CA . LEU A 1 75 ? 1.886 -5.926 -11.137 1.00 98.50 75 LEU A CA 1
ATOM 561 C C . LEU A 1 75 ? 1.489 -5.929 -12.617 1.00 98.50 75 LEU A C 1
ATOM 563 O O . LEU A 1 75 ? 0.458 -6.496 -12.973 1.00 98.50 75 LEU A O 1
ATOM 567 N N . PHE A 1 76 ? 2.303 -5.286 -13.459 1.00 98.56 76 PHE A N 1
ATOM 568 C CA . PHE A 1 76 ? 2.000 -5.062 -14.875 1.00 98.56 76 PHE A CA 1
ATOM 569 C C . PHE A 1 76 ? 3.110 -5.502 -15.841 1.00 98.56 76 PHE A C 1
ATOM 571 O O . PHE A 1 76 ? 3.064 -5.160 -17.025 1.00 98.56 76 PHE A O 1
ATOM 578 N N . SER A 1 77 ? 4.122 -6.222 -15.349 1.00 97.56 77 SER A N 1
ATOM 579 C CA . SER A 1 77 ? 5.258 -6.681 -16.147 1.00 97.56 77 SER A CA 1
ATOM 580 C C . SER A 1 77 ? 5.786 -8.030 -15.666 1.00 97.56 77 SER A C 1
ATOM 582 O O . SER A 1 77 ? 5.570 -8.437 -14.526 1.00 97.56 77 SER A O 1
ATOM 584 N N . ALA A 1 78 ? 6.512 -8.723 -16.544 1.00 97.50 78 ALA A N 1
ATOM 585 C CA . ALA A 1 78 ? 7.116 -10.018 -16.242 1.00 97.50 78 ALA A CA 1
ATOM 586 C C . ALA A 1 78 ? 8.421 -9.917 -15.424 1.00 97.50 78 ALA A C 1
ATOM 588 O O . ALA A 1 78 ? 9.039 -10.948 -15.141 1.00 97.50 78 ALA A O 1
ATOM 589 N N . ALA A 1 79 ? 8.857 -8.702 -15.063 1.00 97.44 79 ALA A N 1
ATOM 590 C CA . ALA A 1 79 ? 10.046 -8.483 -14.249 1.00 97.44 79 ALA A CA 1
ATOM 591 C C . ALA A 1 79 ? 9.875 -9.083 -12.847 1.00 97.44 79 ALA A C 1
ATOM 593 O O . ALA A 1 79 ? 8.770 -9.123 -12.303 1.00 97.44 79 ALA A O 1
ATOM 594 N N . SER A 1 80 ? 10.985 -9.519 -12.252 1.00 97.19 80 SER A N 1
ATOM 595 C CA . SER A 1 80 ? 11.019 -9.990 -10.866 1.00 97.19 80 SER A CA 1
ATOM 596 C C . SER A 1 80 ? 10.606 -8.875 -9.898 1.00 97.19 80 SER A C 1
ATOM 598 O O . SER A 1 80 ? 11.000 -7.723 -10.071 1.00 97.19 80 SER A O 1
ATOM 600 N N . ALA A 1 81 ? 9.846 -9.223 -8.858 1.00 95.38 81 ALA A N 1
ATOM 601 C CA . ALA A 1 81 ? 9.476 -8.305 -7.775 1.00 95.38 81 ALA A CA 1
ATOM 602 C C . ALA A 1 81 ? 10.488 -8.290 -6.606 1.00 95.38 81 ALA A C 1
ATOM 604 O O . ALA A 1 81 ? 10.191 -7.772 -5.527 1.00 95.38 81 ALA A O 1
ATOM 605 N N . ARG A 1 82 ? 11.673 -8.890 -6.790 1.00 89.62 82 ARG A N 1
ATOM 606 C CA . ARG A 1 82 ? 12.745 -8.905 -5.782 1.00 89.62 82 ARG A CA 1
ATOM 607 C C . ARG A 1 82 ? 13.381 -7.531 -5.613 1.00 89.62 82 ARG A C 1
ATOM 609 O O . ARG A 1 82 ? 13.582 -6.803 -6.584 1.00 89.62 82 ARG A O 1
ATOM 616 N N . TRP A 1 83 ? 13.713 -7.209 -4.368 1.00 75.00 83 TRP A N 1
ATOM 617 C CA . TRP A 1 83 ? 14.197 -5.891 -3.958 1.00 75.00 83 TRP A CA 1
ATOM 618 C C . TRP A 1 83 ? 15.716 -5.837 -3.726 1.00 75.00 83 TRP A C 1
ATOM 620 O O . TRP A 1 83 ? 16.277 -4.746 -3.673 1.00 75.00 83 TRP A O 1
ATOM 630 N N . ASP A 1 84 ? 16.378 -6.984 -3.589 1.00 81.62 84 ASP A N 1
ATOM 631 C CA . ASP A 1 84 ? 17.770 -7.151 -3.153 1.00 81.62 84 ASP A CA 1
ATOM 632 C C . ASP A 1 84 ? 18.744 -7.462 -4.305 1.00 81.62 84 ASP A C 1
ATOM 634 O O . ASP A 1 84 ? 19.742 -8.156 -4.132 1.00 81.62 84 ASP A O 1
ATOM 638 N N . GLU A 1 85 ? 18.468 -6.925 -5.492 1.00 93.00 85 GLU A N 1
ATOM 639 C CA . GLU A 1 85 ? 19.241 -7.172 -6.714 1.00 93.00 85 GLU A CA 1
ATOM 640 C C . GLU A 1 85 ? 20.021 -5.911 -7.143 1.00 93.00 85 GLU A C 1
ATOM 642 O O . GLU A 1 85 ? 19.692 -4.800 -6.707 1.00 93.00 85 GLU A O 1
ATOM 647 N N . PRO A 1 86 ? 21.060 -6.027 -7.997 1.00 95.88 86 PRO A N 1
ATOM 648 C CA . PRO A 1 86 ? 21.798 -4.860 -8.472 1.00 95.88 86 PRO A CA 1
ATOM 649 C C . PRO A 1 86 ? 20.866 -3.833 -9.145 1.00 95.88 86 PRO A C 1
ATOM 651 O O . PRO A 1 86 ? 19.885 -4.237 -9.782 1.00 95.88 86 PRO A O 1
ATOM 654 N N . PRO A 1 87 ? 21.149 -2.519 -9.045 1.00 95.50 87 PRO A N 1
ATOM 655 C CA . PRO A 1 87 ? 20.249 -1.482 -9.546 1.00 95.50 87 PRO A CA 1
ATOM 656 C C . PRO A 1 87 ? 19.864 -1.668 -11.015 1.00 95.50 87 PRO A C 1
ATOM 658 O O . PRO A 1 87 ? 20.720 -1.957 -11.852 1.00 95.50 87 PRO A O 1
ATOM 661 N N . ASN A 1 88 ? 18.588 -1.437 -11.328 1.00 96.31 88 ASN A N 1
ATOM 662 C CA . ASN A 1 88 ? 18.030 -1.480 -12.683 1.00 96.31 88 ASN A CA 1
ATOM 663 C C . ASN A 1 88 ? 18.209 -2.823 -13.430 1.00 96.31 88 ASN A C 1
ATOM 665 O O . ASN A 1 88 ? 18.344 -2.835 -14.653 1.00 96.31 88 ASN A O 1
ATOM 669 N N . THR A 1 89 ? 18.199 -3.957 -12.723 1.00 97.38 89 THR A N 1
ATOM 670 C CA . THR A 1 89 ? 18.303 -5.304 -13.328 1.00 97.38 89 THR A CA 1
ATOM 671 C C . THR A 1 89 ? 16.953 -5.991 -13.531 1.00 97.38 89 THR A C 1
ATOM 673 O O . THR A 1 89 ? 16.786 -6.759 -14.477 1.00 97.38 89 THR A O 1
ATOM 676 N N . ASN A 1 90 ? 15.961 -5.674 -12.700 1.00 97.25 90 ASN A N 1
ATOM 677 C CA . ASN A 1 90 ? 14.604 -6.212 -12.760 1.00 97.25 90 ASN A CA 1
ATOM 678 C C . ASN A 1 90 ? 13.652 -5.187 -13.374 1.00 97.25 90 ASN A C 1
ATOM 680 O O . ASN A 1 90 ? 12.772 -4.661 -12.694 1.00 97.25 90 ASN A O 1
ATOM 684 N N . VAL A 1 91 ? 13.844 -4.856 -14.651 1.00 97.31 91 VAL A N 1
ATOM 685 C CA . VAL A 1 91 ? 13.123 -3.755 -15.308 1.00 97.31 91 VAL A CA 1
ATOM 686 C C . VAL A 1 91 ? 12.684 -4.166 -16.710 1.00 97.31 91 VAL A C 1
ATOM 688 O O . VAL A 1 91 ? 13.497 -4.599 -17.523 1.00 97.31 91 VAL A O 1
ATOM 691 N N . TYR A 1 92 ? 11.394 -4.009 -17.004 1.00 97.19 92 TYR A N 1
ATOM 692 C CA . TYR A 1 92 ? 10.834 -4.101 -18.356 1.00 97.19 92 TYR A CA 1
ATOM 693 C C . TYR A 1 92 ? 10.503 -2.714 -18.919 1.00 97.19 92 TYR A C 1
ATOM 695 O O . TYR A 1 92 ? 10.462 -1.721 -18.196 1.00 97.19 92 TYR A O 1
ATOM 703 N N . ALA A 1 93 ? 10.210 -2.648 -20.222 1.00 97.88 93 ALA A N 1
ATOM 704 C CA . ALA A 1 93 ? 9.891 -1.397 -20.915 1.00 97.88 93 ALA A CA 1
ATOM 705 C C . ALA A 1 93 ? 8.766 -0.591 -20.238 1.00 97.88 93 ALA A C 1
ATOM 707 O O . ALA A 1 93 ? 8.859 0.629 -20.153 1.00 97.88 93 ALA A O 1
ATOM 708 N N . ILE A 1 94 ? 7.734 -1.268 -19.719 1.00 97.75 94 ILE A N 1
ATOM 709 C CA . ILE A 1 94 ? 6.628 -0.617 -19.003 1.00 97.75 94 ILE A CA 1
ATOM 710 C C . ILE A 1 94 ? 7.061 -0.064 -17.639 1.00 97.75 94 ILE A C 1
ATOM 712 O O . ILE A 1 94 ? 6.637 1.027 -17.272 1.00 97.75 94 ILE A O 1
ATOM 716 N N . ASP A 1 95 ? 7.949 -0.758 -16.920 1.00 97.19 95 ASP A N 1
ATOM 717 C CA . ASP A 1 95 ? 8.453 -0.306 -15.616 1.00 97.19 95 ASP A CA 1
ATOM 718 C C . ASP A 1 95 ? 9.300 0.962 -15.761 1.00 97.19 95 ASP A C 1
ATOM 720 O O . ASP A 1 95 ? 9.320 1.794 -14.865 1.00 97.19 95 ASP A O 1
ATOM 724 N N . ALA A 1 96 ? 9.988 1.111 -16.897 1.00 97.25 96 ALA A N 1
ATOM 725 C CA . ALA A 1 96 ? 10.779 2.289 -17.245 1.00 97.25 96 ALA A CA 1
ATOM 726 C C . ALA A 1 96 ? 9.982 3.368 -18.004 1.00 97.25 96 ALA A C 1
ATOM 728 O O . ALA A 1 96 ? 10.555 4.381 -18.396 1.00 97.25 96 ALA A O 1
ATOM 729 N N . GLY A 1 97 ? 8.682 3.160 -18.238 1.00 96.69 97 GLY A N 1
ATOM 730 C CA . GLY A 1 97 ? 7.828 4.109 -18.957 1.00 96.69 97 GLY A CA 1
ATOM 731 C C . GLY A 1 97 ? 8.232 4.359 -20.412 1.00 96.69 97 GLY A C 1
ATOM 732 O O . GLY A 1 97 ? 8.025 5.456 -20.931 1.00 96.69 97 GLY A O 1
ATOM 733 N N . LEU A 1 98 ? 8.814 3.363 -21.088 1.00 97.94 98 LEU A N 1
ATOM 734 C CA . LEU A 1 98 ? 9.244 3.512 -22.478 1.00 97.94 98 LEU A CA 1
ATOM 735 C C . LEU A 1 98 ? 8.043 3.649 -23.437 1.00 97.94 98 LEU A C 1
ATOM 737 O O . LEU A 1 98 ? 7.030 2.959 -23.266 1.00 97.94 98 LEU A O 1
ATOM 741 N N . PRO A 1 99 ? 8.154 4.484 -24.489 1.00 97.88 99 PRO A N 1
ATOM 742 C CA . PRO A 1 99 ? 7.086 4.661 -25.468 1.00 97.88 99 PRO A CA 1
ATOM 743 C C . PRO A 1 99 ? 6.640 3.341 -26.110 1.00 97.88 99 PRO A C 1
ATOM 745 O O . PRO A 1 99 ? 7.463 2.539 -26.547 1.00 97.88 99 PRO A O 1
ATOM 748 N N . GLY A 1 100 ? 5.324 3.137 -26.197 1.00 97.00 100 GLY A N 1
ATOM 749 C CA . GLY A 1 100 ? 4.721 1.944 -26.803 1.00 97.00 100 GLY A CA 1
ATOM 750 C C . GLY A 1 100 ? 4.597 0.730 -25.874 1.00 97.00 100 GLY A C 1
ATOM 751 O O . GLY A 1 100 ? 3.998 -0.266 -26.274 1.00 97.00 100 GLY A O 1
ATOM 752 N N . ALA A 1 101 ? 5.104 0.796 -24.639 1.00 97.50 101 ALA A N 1
ATOM 753 C CA . ALA A 1 101 ? 4.898 -0.258 -23.652 1.00 97.50 101 ALA A CA 1
ATOM 754 C C . ALA A 1 101 ? 3.453 -0.253 -23.116 1.00 97.50 101 ALA A C 1
ATOM 756 O O . ALA A 1 101 ? 2.894 0.803 -22.816 1.00 97.50 101 ALA A O 1
ATOM 757 N N . LEU A 1 102 ? 2.856 -1.440 -22.970 1.00 97.31 102 LEU A N 1
ATOM 758 C CA . LEU A 1 102 ? 1.497 -1.625 -22.450 1.00 97.31 102 LEU A CA 1
ATOM 759 C C . LEU A 1 102 ? 1.516 -2.492 -21.179 1.00 97.31 102 LEU A C 1
ATOM 761 O O . LEU A 1 102 ? 2.315 -3.428 -21.105 1.00 97.31 102 LEU A O 1
ATOM 765 N N . PRO A 1 103 ? 0.654 -2.207 -20.184 1.00 97.44 103 PRO A N 1
ATOM 766 C CA . PRO A 1 103 ? 0.596 -2.970 -18.943 1.00 97.44 103 PRO A CA 1
ATOM 767 C C . PRO A 1 103 ? -0.079 -4.334 -19.141 1.00 97.44 103 PRO A C 1
ATOM 769 O O . PRO A 1 103 ? -1.141 -4.423 -19.757 1.00 97.44 103 PRO A O 1
ATOM 772 N N . GLN A 1 104 ? 0.494 -5.387 -18.554 1.00 97.62 104 GLN A N 1
ATOM 773 C CA . GLN A 1 104 ? -0.102 -6.725 -18.509 1.00 97.62 104 GLN A CA 1
ATOM 774 C C . GLN A 1 104 ? -0.339 -7.151 -17.060 1.00 97.62 104 GLN A C 1
ATOM 776 O O . GLN A 1 104 ? 0.608 -7.467 -16.348 1.00 97.62 104 GLN A O 1
ATOM 781 N N . LEU A 1 105 ? -1.603 -7.166 -16.632 1.00 98.50 105 LEU A N 1
ATOM 782 C CA . LEU A 1 105 ? -1.973 -7.468 -15.248 1.00 98.50 105 LEU A CA 1
ATOM 783 C C . LEU A 1 105 ? -1.525 -8.873 -14.822 1.00 98.50 105 LEU A C 1
ATOM 785 O O . LEU A 1 105 ? -1.833 -9.857 -15.494 1.00 98.50 105 LEU A O 1
ATOM 789 N N . ASN A 1 106 ? -0.868 -8.957 -13.666 1.00 98.50 106 ASN A N 1
ATOM 790 C CA . ASN A 1 106 ? -0.487 -10.206 -13.021 1.00 98.50 106 ASN A CA 1
ATOM 791 C C . ASN A 1 106 ? -1.674 -10.812 -12.231 1.00 98.50 106 ASN A C 1
ATOM 793 O O . ASN A 1 106 ? -2.077 -10.244 -11.209 1.00 98.50 106 ASN A O 1
ATOM 797 N N . PRO A 1 107 ? -2.213 -11.984 -12.632 1.00 98.12 107 PRO A N 1
ATOM 798 C CA . PRO A 1 107 ? -3.336 -12.624 -11.940 1.00 98.12 107 PRO A CA 1
ATOM 799 C C . PRO A 1 107 ? -3.026 -13.017 -10.490 1.00 98.12 107 PRO A C 1
ATOM 801 O O . PRO A 1 107 ? -3.920 -12.989 -9.646 1.00 98.12 107 PRO A O 1
ATOM 804 N N . GLN A 1 108 ? -1.764 -13.329 -10.176 1.00 98.31 108 GLN A N 1
ATOM 805 C CA . GLN A 1 108 ? -1.348 -13.665 -8.814 1.00 98.31 108 GLN A CA 1
ATOM 806 C C . GLN A 1 108 ? -1.570 -12.480 -7.866 1.00 98.31 108 GLN A C 1
ATOM 808 O O . GLN A 1 108 ? -2.039 -12.662 -6.746 1.00 98.31 108 GLN A O 1
ATOM 813 N N . CYS A 1 109 ? -1.278 -11.254 -8.310 1.00 98.56 109 CYS A N 1
ATOM 814 C CA . CYS A 1 109 ? -1.498 -10.056 -7.498 1.00 98.56 109 CYS A CA 1
ATOM 815 C C . CYS A 1 109 ? -2.986 -9.853 -7.182 1.00 98.56 109 CYS A C 1
ATOM 817 O O . CYS A 1 109 ? -3.332 -9.502 -6.055 1.00 98.56 109 CYS A O 1
ATOM 819 N N . VAL A 1 110 ? -3.864 -10.136 -8.151 1.00 98.50 110 VAL A N 1
ATOM 820 C CA . VAL A 1 110 ? -5.323 -10.087 -7.974 1.00 98.50 110 VAL A CA 1
ATOM 821 C C . VAL A 1 110 ? -5.782 -11.118 -6.943 1.00 98.50 110 VAL A C 1
ATOM 823 O O . VAL A 1 110 ? -6.535 -10.775 -6.034 1.00 98.50 110 VAL A O 1
ATOM 826 N N . GLU A 1 111 ? -5.291 -12.356 -7.035 1.00 98.38 111 GLU A N 1
ATOM 827 C CA . GLU A 1 111 ? -5.614 -13.419 -6.076 1.00 98.38 111 GLU A CA 1
ATOM 828 C C . GLU A 1 111 ? -5.186 -13.050 -4.646 1.00 98.38 111 GLU A C 1
ATOM 830 O O . GLU A 1 111 ? -5.970 -13.189 -3.706 1.00 98.38 111 GLU A O 1
ATOM 835 N N . LEU A 1 112 ? -3.962 -12.540 -4.472 1.00 98.62 112 LEU A N 1
ATOM 836 C CA . LEU A 1 112 ? -3.445 -12.140 -3.161 1.00 98.62 112 LEU A CA 1
ATOM 837 C C . LEU A 1 112 ? -4.258 -10.985 -2.555 1.00 98.62 112 LEU A C 1
ATOM 839 O O . LEU A 1 112 ? -4.574 -11.019 -1.366 1.00 98.62 112 LEU A O 1
ATOM 843 N N . ALA A 1 113 ? -4.643 -9.992 -3.360 1.00 98.62 113 ALA A N 1
ATOM 844 C CA . ALA A 1 113 ? -5.476 -8.882 -2.902 1.00 98.62 113 ALA A CA 1
ATOM 845 C C . ALA A 1 113 ? -6.910 -9.325 -2.552 1.00 98.62 113 ALA A C 1
ATOM 847 O O . ALA A 1 113 ? -7.446 -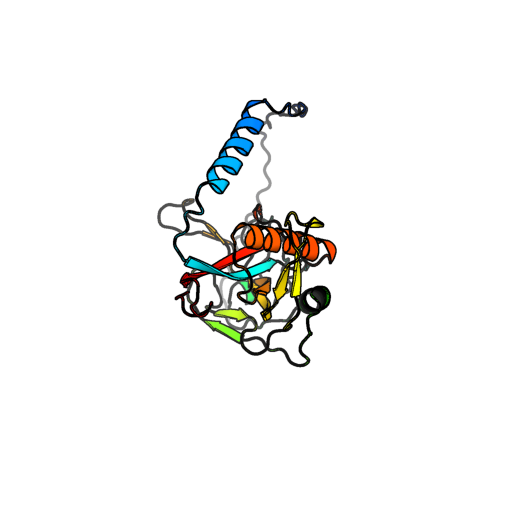8.915 -1.522 1.00 98.62 113 ALA A O 1
ATOM 848 N N . ALA A 1 114 ? -7.509 -10.221 -3.344 1.00 98.38 114 ALA A N 1
ATOM 849 C CA . ALA A 1 114 ? -8.815 -10.809 -3.041 1.00 98.38 114 ALA A CA 1
ATOM 850 C C . ALA A 1 114 ? -8.780 -11.639 -1.744 1.00 98.38 114 ALA A C 1
ATOM 852 O O . ALA A 1 114 ? -9.670 -11.529 -0.901 1.00 98.38 114 ALA A O 1
ATOM 853 N N . ARG A 1 115 ? -7.716 -12.424 -1.535 1.00 98.50 115 ARG A N 1
ATOM 854 C CA . ARG A 1 115 ? -7.494 -13.166 -0.286 1.00 98.50 115 ARG A CA 1
ATOM 855 C C . ARG A 1 115 ? -7.402 -12.228 0.916 1.00 98.50 115 ARG A C 1
ATOM 857 O O . ARG A 1 115 ? -7.970 -12.532 1.961 1.00 98.50 115 ARG A O 1
ATOM 864 N N . ALA A 1 116 ? -6.714 -11.098 0.763 1.00 98.38 116 ALA A N 1
ATOM 865 C CA . ALA A 1 116 ? -6.560 -10.106 1.820 1.00 98.38 116 ALA A CA 1
ATOM 866 C C . ALA A 1 116 ? -7.904 -9.530 2.273 1.00 98.38 116 ALA A C 1
ATOM 868 O O . ALA A 1 116 ? -8.203 -9.571 3.462 1.00 98.38 116 ALA A O 1
ATOM 869 N N . ILE A 1 117 ? -8.739 -9.049 1.344 1.00 98.44 117 ILE A N 1
ATOM 870 C CA . ILE A 1 117 ? -10.027 -8.451 1.723 1.00 98.44 117 ILE A CA 1
ATOM 871 C C . ILE A 1 117 ? -10.969 -9.478 2.367 1.00 98.44 117 ILE A C 1
ATOM 873 O O . ILE A 1 117 ? -11.631 -9.158 3.352 1.00 98.44 117 ILE A O 1
ATOM 877 N N . LEU A 1 118 ? -10.979 -10.723 1.878 1.00 98.44 118 LEU A N 1
ATOM 878 C CA . LEU A 1 118 ? -11.772 -11.802 2.474 1.00 98.44 118 LEU A CA 1
ATOM 879 C C . LEU A 1 118 ? -11.299 -12.148 3.891 1.00 98.44 118 LEU A C 1
ATOM 881 O O . LEU A 1 118 ? -12.123 -12.398 4.764 1.00 98.44 118 LEU A O 1
ATOM 885 N N . ALA A 1 119 ? -9.987 -12.119 4.143 1.00 98.00 119 ALA A N 1
ATOM 886 C CA . ALA A 1 119 ? -9.428 -12.351 5.474 1.00 98.00 119 ALA A CA 1
ATOM 887 C C . ALA A 1 119 ? -9.815 -11.269 6.499 1.00 98.00 119 ALA A C 1
ATOM 889 O O . ALA A 1 119 ? -9.691 -11.496 7.701 1.00 98.00 119 ALA A O 1
ATOM 890 N N . PHE A 1 120 ? -10.276 -10.107 6.034 1.00 98.06 120 PHE A N 1
ATOM 891 C CA . PHE A 1 120 ? -10.767 -9.018 6.873 1.00 98.06 120 PHE A CA 1
ATOM 892 C C . PHE A 1 120 ? -12.299 -8.954 6.947 1.00 98.06 120 PHE A C 1
ATOM 894 O O . PHE A 1 120 ? -12.841 -7.903 7.282 1.00 98.06 120 PHE A O 1
ATOM 901 N N . ASP A 1 121 ? -13.010 -10.033 6.601 1.00 98.31 121 ASP A N 1
ATOM 902 C CA . ASP A 1 121 ? -14.479 -10.063 6.496 1.00 98.31 121 ASP A CA 1
ATOM 903 C C . ASP A 1 121 ? -15.045 -8.988 5.536 1.00 98.31 121 ASP A C 1
ATOM 905 O O . ASP A 1 121 ? -16.176 -8.521 5.692 1.00 98.31 121 ASP A O 1
ATOM 909 N N . GLY A 1 122 ? -14.249 -8.542 4.561 1.00 98.38 122 GLY A N 1
ATOM 910 C CA . GLY A 1 122 ? -14.667 -7.591 3.536 1.00 98.38 122 GLY A CA 1
ATOM 911 C C . GLY A 1 122 ? -15.228 -8.273 2.288 1.00 98.38 122 GLY A C 1
ATOM 912 O O . GLY A 1 122 ? -15.282 -9.499 2.173 1.00 98.38 122 GLY A O 1
ATOM 913 N N . HIS A 1 123 ? -15.630 -7.463 1.309 1.00 98.56 123 HIS A N 1
ATOM 914 C CA . HIS A 1 123 ? -16.244 -7.939 0.072 1.00 98.56 123 HIS A CA 1
ATOM 915 C C . HIS A 1 123 ? -15.363 -7.646 -1.140 1.00 98.56 123 HIS A C 1
ATOM 917 O O . HIS A 1 123 ? -15.085 -6.481 -1.448 1.00 98.56 123 HIS A O 1
ATOM 923 N N . VAL A 1 124 ? -14.995 -8.704 -1.867 1.00 98.56 124 VAL A N 1
ATOM 924 C CA . VAL A 1 124 ? -14.433 -8.586 -3.219 1.00 98.56 124 VAL A CA 1
ATOM 925 C C . VAL A 1 124 ? -15.502 -7.988 -4.131 1.00 98.56 124 VAL A C 1
ATOM 927 O O . VAL A 1 124 ? -16.638 -8.465 -4.161 1.00 98.56 124 VAL A O 1
ATOM 930 N N . GLN A 1 125 ? -15.156 -6.930 -4.857 1.00 98.19 125 GLN A N 1
ATOM 931 C CA . GLN A 1 125 ? -16.096 -6.265 -5.751 1.00 98.19 125 GLN A CA 1
ATOM 932 C C . GLN A 1 125 ? -16.263 -7.061 -7.057 1.00 98.19 125 GLN A C 1
ATOM 934 O O . GLN A 1 125 ? -15.267 -7.509 -7.626 1.00 98.19 125 GLN A O 1
ATOM 939 N N . PRO A 1 126 ? -17.497 -7.217 -7.578 1.00 96.75 126 PRO A N 1
ATOM 940 C CA . PRO A 1 126 ? -17.736 -7.911 -8.848 1.00 96.75 126 PRO A CA 1
ATOM 941 C C . PRO A 1 126 ? -17.182 -7.141 -10.056 1.00 96.75 126 PRO A C 1
ATOM 943 O O . PRO A 1 126 ? -16.946 -7.726 -11.109 1.00 96.75 126 PRO A O 1
ATOM 946 N N . LEU A 1 127 ? -16.981 -5.830 -9.899 1.00 97.12 127 LEU A N 1
ATOM 947 C CA . LEU A 1 127 ? -16.354 -4.948 -10.871 1.00 97.12 127 LEU A CA 1
ATOM 948 C C . LEU A 1 127 ? -15.227 -4.180 -10.182 1.00 97.12 127 LEU A C 1
ATOM 950 O O . LEU A 1 127 ? -15.451 -3.527 -9.165 1.00 97.12 127 LEU A O 1
ATOM 954 N N . SER A 1 128 ? -14.040 -4.225 -10.779 1.00 97.69 128 SER A N 1
ATOM 955 C CA . SER A 1 128 ? -12.885 -3.437 -10.366 1.00 97.69 128 SER A CA 1
ATOM 956 C C . SER A 1 128 ? -12.164 -2.901 -11.603 1.00 97.69 128 SER A C 1
ATOM 958 O O . SER A 1 128 ? -12.106 -3.580 -12.630 1.00 97.69 128 SER A O 1
ATOM 960 N N . SER A 1 129 ? -11.645 -1.676 -11.525 1.00 97.88 129 SER A N 1
ATOM 961 C CA . SER A 1 129 ? -10.940 -1.008 -12.622 1.00 97.88 129 SER A CA 1
ATOM 962 C C . SER A 1 129 ? -9.680 -0.325 -12.119 1.00 97.88 129 SER A C 1
ATOM 964 O O . SER A 1 129 ? -9.580 0.032 -10.948 1.00 97.88 129 SER A O 1
ATOM 966 N N . PHE A 1 130 ? -8.721 -0.142 -13.025 1.00 98.56 130 PHE A N 1
ATOM 967 C CA . PHE A 1 130 ? -7.504 0.606 -12.749 1.00 98.56 130 PHE A CA 1
ATOM 968 C C . PHE A 1 130 ? -7.608 2.038 -13.274 1.00 98.56 130 PHE A C 1
ATOM 970 O O . PHE A 1 130 ? -7.995 2.264 -14.421 1.00 98.56 130 PHE A O 1
ATOM 977 N N . ASP A 1 131 ? -7.190 2.979 -12.438 1.00 98.19 131 ASP A N 1
ATOM 978 C CA . ASP A 1 131 ? -7.151 4.413 -12.678 1.00 98.19 131 ASP A CA 1
ATOM 979 C C . ASP A 1 131 ? -5.699 4.893 -12.798 1.00 98.19 131 ASP A C 1
ATOM 981 O O . ASP A 1 131 ? -4.762 4.247 -12.323 1.00 98.19 131 ASP A O 1
ATOM 985 N N . ARG A 1 132 ? -5.503 6.063 -13.415 1.00 98.19 132 ARG A N 1
ATOM 986 C CA . ARG A 1 132 ? -4.193 6.723 -13.505 1.00 98.19 132 ARG A CA 1
ATOM 987 C C . ARG A 1 132 ? -4.151 7.940 -12.588 1.00 98.19 132 ARG A C 1
ATOM 989 O O . ARG A 1 132 ? -4.758 8.970 -12.886 1.00 98.19 132 ARG A O 1
ATOM 996 N N . LYS A 1 133 ? -3.382 7.847 -11.506 1.00 97.44 133 LYS A N 1
ATOM 997 C CA . LYS A 1 133 ? -3.089 8.956 -10.591 1.00 97.44 133 LYS A CA 1
ATOM 998 C C . LYS A 1 133 ? -1.864 9.714 -11.102 1.00 97.44 133 LYS A C 1
ATOM 1000 O O . LYS A 1 133 ? -0.744 9.232 -10.978 1.00 97.44 133 LYS A O 1
ATOM 1005 N N . HIS A 1 134 ? -2.076 10.865 -11.733 1.00 97.81 134 HIS A N 1
ATOM 1006 C CA . HIS A 1 134 ? -1.020 11.616 -12.422 1.00 97.81 134 HIS A CA 1
ATOM 1007 C C . HIS A 1 134 ? -0.238 12.516 -11.460 1.00 97.81 134 HIS A C 1
ATOM 1009 O O . HIS A 1 134 ? 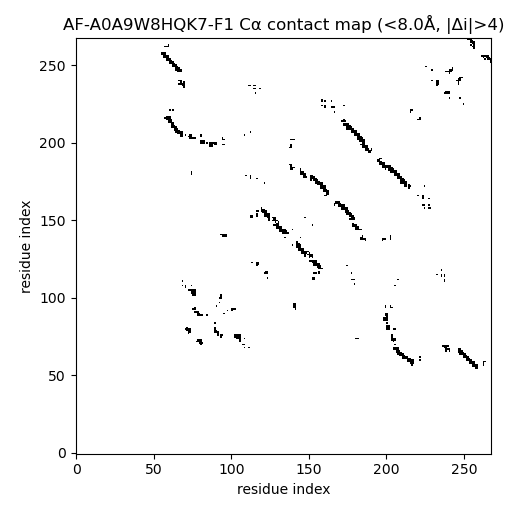-0.835 13.315 -10.740 1.00 97.81 134 HIS A O 1
ATOM 1015 N N . TYR A 1 135 ? 1.090 12.413 -11.479 1.00 97.44 135 TYR A N 1
ATOM 1016 C CA . TYR A 1 135 ? 2.013 13.329 -10.808 1.00 97.44 135 TYR A CA 1
ATOM 1017 C C . TYR A 1 135 ? 3.422 13.147 -11.380 1.00 97.44 135 TYR A C 1
ATOM 1019 O O . TYR A 1 135 ? 3.787 12.069 -11.849 1.00 97.44 135 TYR A O 1
ATOM 1027 N N . PHE A 1 136 ? 4.222 14.210 -11.333 1.00 97.31 136 PHE A N 1
ATOM 1028 C CA . PHE A 1 136 ? 5.599 14.184 -11.816 1.00 97.31 136 PHE A CA 1
ATOM 1029 C C . PHE A 1 136 ? 6.562 14.051 -10.644 1.00 97.31 136 PHE A C 1
ATOM 1031 O O . PHE A 1 136 ? 6.630 14.929 -9.785 1.00 97.31 136 PHE A O 1
ATOM 1038 N N . TYR A 1 137 ? 7.324 12.962 -10.634 1.00 96.94 137 TYR A N 1
ATOM 1039 C CA . TYR A 1 137 ? 8.444 12.768 -9.723 1.00 96.94 137 TYR A CA 1
ATOM 1040 C C . TYR A 1 137 ? 9.501 11.877 -10.383 1.00 96.94 137 TYR A C 1
ATOM 1042 O O . TYR A 1 137 ? 9.176 11.087 -11.268 1.00 96.94 137 TYR A O 1
ATOM 1050 N N . ALA A 1 138 ? 10.768 12.012 -9.981 1.00 94.69 138 ALA A N 1
ATOM 1051 C CA . ALA A 1 138 ? 11.887 11.322 -10.634 1.00 94.69 138 ALA A CA 1
ATOM 1052 C C . ALA A 1 138 ? 11.810 9.786 -10.531 1.00 94.69 138 ALA A C 1
ATOM 1054 O O . ALA A 1 138 ? 12.320 9.088 -11.404 1.00 94.69 138 ALA A O 1
ATOM 1055 N N . ASP A 1 139 ? 11.157 9.265 -9.491 1.00 96.12 139 ASP A N 1
ATOM 1056 C CA . ASP A 1 139 ? 10.928 7.833 -9.281 1.00 96.12 139 ASP A CA 1
ATOM 1057 C C . ASP A 1 139 ? 9.604 7.309 -9.863 1.00 96.12 139 ASP A C 1
ATOM 1059 O O . ASP A 1 139 ? 9.319 6.115 -9.736 1.00 96.12 139 ASP A O 1
ATOM 1063 N N . GLN A 1 140 ? 8.826 8.162 -10.542 1.00 97.50 140 GLN A N 1
ATOM 1064 C CA . GLN A 1 140 ? 7.584 7.783 -11.214 1.00 97.50 140 GLN A CA 1
ATOM 1065 C C . GLN A 1 140 ? 7.750 7.850 -12.743 1.00 97.50 140 GLN A C 1
ATOM 1067 O O . GLN A 1 140 ? 7.320 8.819 -13.375 1.00 97.50 140 GLN A O 1
ATOM 1072 N N . PRO A 1 141 ? 8.339 6.817 -13.376 1.00 95.69 141 PRO A N 1
ATOM 1073 C CA . PRO A 1 141 ? 8.744 6.863 -14.786 1.00 95.69 141 PRO A CA 1
ATOM 1074 C C . PRO A 1 141 ? 7.575 7.034 -15.764 1.00 95.69 141 PRO A C 1
ATOM 1076 O O . PRO A 1 141 ? 7.742 7.608 -16.835 1.00 95.69 141 PRO A O 1
ATOM 1079 N N . LEU A 1 142 ? 6.376 6.575 -15.398 1.00 96.38 142 LEU A N 1
ATOM 1080 C CA . LEU A 1 142 ? 5.176 6.693 -16.232 1.00 96.38 142 LEU A CA 1
ATOM 1081 C C . LEU A 1 142 ? 4.555 8.103 -16.224 1.00 96.38 142 LEU A C 1
ATOM 1083 O O . LEU A 1 142 ? 3.685 8.384 -17.045 1.00 96.38 142 LEU A O 1
ATOM 1087 N N . GLY A 1 143 ? 4.931 8.976 -15.279 1.00 96.88 143 GLY A N 1
ATOM 1088 C CA . GLY A 1 143 ? 4.231 10.247 -15.020 1.00 96.88 143 GLY A CA 1
ATOM 1089 C C . GLY A 1 143 ? 2.824 10.082 -14.418 1.00 96.88 143 GLY A C 1
ATOM 1090 O O . GLY A 1 143 ? 2.085 11.051 -14.242 1.00 96.88 143 GLY A O 1
ATOM 1091 N N . TYR A 1 144 ? 2.435 8.845 -14.111 1.00 97.75 144 TYR A N 1
ATOM 1092 C CA . TYR A 1 144 ? 1.236 8.483 -13.367 1.00 97.75 144 TYR A CA 1
ATOM 1093 C C . TYR A 1 144 ? 1.434 7.130 -12.687 1.00 97.75 144 TYR A C 1
ATOM 1095 O O . TYR A 1 144 ? 2.163 6.279 -13.193 1.00 97.75 144 TYR A O 1
ATOM 1103 N N . GLN A 1 145 ? 0.770 6.915 -11.561 1.00 98.06 145 GLN A N 1
ATOM 1104 C CA . GLN A 1 145 ? 0.692 5.631 -10.868 1.00 98.06 145 GLN A CA 1
ATOM 1105 C C . GLN A 1 145 ? -0.608 4.927 -11.267 1.00 98.06 145 GLN A C 1
ATOM 1107 O O . GLN A 1 145 ? -1.673 5.552 -11.280 1.00 98.06 145 GLN A O 1
ATOM 1112 N N . ILE A 1 146 ? -0.533 3.641 -11.618 1.00 98.25 146 ILE A N 1
ATOM 1113 C CA . ILE A 1 146 ? -1.727 2.822 -11.845 1.00 98.25 146 ILE A CA 1
ATOM 1114 C C . ILE A 1 146 ? -2.233 2.316 -10.483 1.00 98.25 146 ILE A C 1
ATOM 1116 O O . ILE A 1 146 ? -1.502 1.617 -9.782 1.00 98.25 146 ILE A O 1
ATOM 1120 N N . THR A 1 147 ? -3.464 2.679 -10.116 1.00 98.12 147 THR A N 1
ATOM 1121 C CA . THR A 1 147 ? -4.120 2.389 -8.817 1.00 98.12 147 THR A CA 1
ATOM 1122 C C . THR A 1 147 ? -5.614 2.065 -9.024 1.00 98.12 147 THR A C 1
ATOM 1124 O O . THR A 1 147 ? -6.028 1.923 -10.172 1.00 98.12 147 THR A O 1
ATOM 1127 N N . GLN A 1 148 ? -6.440 1.931 -7.980 1.00 98.06 148 GLN A N 1
ATOM 1128 C CA . GLN A 1 148 ? -7.889 1.660 -8.093 1.00 98.06 148 GLN A CA 1
ATOM 1129 C C . GLN A 1 148 ? -8.730 2.574 -7.187 1.00 98.06 148 GLN A C 1
ATOM 1131 O O . GLN A 1 148 ? -9.361 2.124 -6.231 1.00 98.06 148 GLN A O 1
ATOM 1136 N N . GLN A 1 149 ? -8.766 3.867 -7.496 1.00 91.38 149 GLN A N 1
ATOM 1137 C CA . GLN A 1 149 ? -9.472 4.853 -6.679 1.00 91.38 149 GLN A CA 1
ATOM 1138 C C . GLN A 1 149 ? -11.000 4.733 -6.809 1.00 91.38 149 GLN A C 1
ATOM 1140 O O . GLN A 1 149 ? -11.722 4.852 -5.818 1.00 91.38 149 GLN A O 1
ATOM 1145 N N . GLN A 1 150 ? -11.515 4.532 -8.025 1.00 94.50 150 GLN A N 1
ATOM 1146 C CA . GLN A 1 150 ? -12.959 4.544 -8.290 1.00 94.50 150 GLN A CA 1
ATOM 1147 C C . GLN A 1 150 ? -13.609 3.193 -7.963 1.00 94.50 150 GLN A C 1
ATOM 1149 O O . GLN A 1 150 ? -14.596 3.115 -7.221 1.00 94.50 150 GLN A O 1
ATOM 1154 N N . HIS A 1 151 ? -13.022 2.118 -8.491 1.00 97.69 151 HIS A N 1
ATOM 1155 C CA . HIS A 1 151 ? -13.536 0.754 -8.378 1.00 97.69 151 HIS A CA 1
ATOM 1156 C C . HIS A 1 151 ? -12.471 -0.176 -7.762 1.00 97.69 151 HIS A C 1
ATOM 1158 O O . HIS A 1 151 ? -11.879 -0.996 -8.476 1.00 97.69 151 HIS A O 1
ATOM 1164 N N . PRO A 1 152 ? -12.205 -0.051 -6.445 1.00 98.38 152 PRO A N 1
ATOM 1165 C CA . PRO A 1 152 ? -11.221 -0.869 -5.743 1.00 98.38 152 PRO A CA 1
ATOM 1166 C C . PRO A 1 152 ? -11.622 -2.343 -5.755 1.00 98.38 152 PRO A C 1
ATOM 1168 O O . PRO A 1 152 ? -12.807 -2.679 -5.807 1.00 98.38 152 PRO A O 1
ATOM 1171 N N . ILE A 1 153 ? -10.635 -3.234 -5.670 1.00 98.50 153 ILE A N 1
ATOM 1172 C CA . ILE A 1 153 ? -10.873 -4.682 -5.644 1.00 98.50 153 ILE A CA 1
ATOM 1173 C C . ILE A 1 153 ? -11.667 -5.136 -4.409 1.00 98.50 153 ILE A C 1
ATOM 1175 O O . ILE A 1 153 ? -12.391 -6.131 -4.477 1.00 98.50 153 ILE A O 1
ATOM 1179 N N . GLY A 1 154 ? -11.568 -4.411 -3.291 1.00 98.38 154 GLY A N 1
ATOM 1180 C CA . GLY A 1 154 ? -12.216 -4.758 -2.031 1.00 98.38 154 GLY A CA 1
ATOM 1181 C C . GLY A 1 154 ? -12.829 -3.562 -1.304 1.00 98.38 154 GLY A C 1
ATOM 1182 O O . GLY A 1 154 ? -12.265 -2.468 -1.301 1.00 98.38 154 GLY A O 1
ATOM 1183 N N . ARG A 1 155 ? -13.975 -3.771 -0.645 1.00 98.38 155 ARG A N 1
ATOM 1184 C CA . ARG A 1 155 ? -14.614 -2.778 0.238 1.00 98.38 155 ARG A CA 1
ATOM 1185 C C . ARG A 1 155 ? -15.123 -3.410 1.528 1.00 98.38 155 ARG A C 1
ATOM 1187 O O . ARG A 1 155 ? -15.507 -4.581 1.541 1.00 98.38 155 ARG A O 1
ATOM 1194 N N . GLY A 1 156 ? -15.201 -2.597 2.578 1.00 97.69 156 GLY A N 1
ATOM 1195 C CA . GLY A 1 156 ? -15.712 -3.020 3.878 1.00 97.69 156 GLY A CA 1
ATOM 1196 C C . GLY A 1 156 ? -14.785 -3.996 4.602 1.00 97.69 156 GLY A C 1
ATOM 1197 O O . GLY A 1 156 ? -13.616 -4.153 4.252 1.00 97.69 156 GLY A O 1
ATOM 1198 N N . GLY A 1 157 ? -15.337 -4.665 5.611 1.00 98.31 157 GLY A N 1
ATOM 1199 C CA . GLY A 1 157 ? -14.581 -5.518 6.522 1.00 98.31 157 GLY A CA 1
ATOM 1200 C C . GLY A 1 157 ? -14.107 -4.772 7.766 1.00 98.31 157 GLY A C 1
ATOM 1201 O O . GLY A 1 157 ? -14.427 -3.598 7.991 1.00 98.31 157 GLY A O 1
ATOM 1202 N N . TYR A 1 158 ? -13.384 -5.474 8.629 1.00 98.69 158 TYR A N 1
ATOM 1203 C CA . TYR A 1 158 ? -12.854 -4.921 9.865 1.00 98.69 158 TYR A CA 1
ATOM 1204 C C . TYR A 1 158 ? -11.705 -5.755 10.428 1.00 98.69 158 TYR A C 1
ATOM 1206 O O . TYR A 1 158 ? -11.528 -6.929 10.120 1.00 98.69 158 TYR A O 1
ATOM 1214 N N . VAL A 1 159 ? -10.963 -5.144 11.347 1.00 98.31 159 VAL A N 1
ATOM 1215 C CA . VAL A 1 159 ? -9.989 -5.822 12.199 1.00 98.31 159 VAL A CA 1
ATOM 1216 C C . VAL A 1 159 ? -10.455 -5.710 13.639 1.00 98.31 159 VAL A C 1
ATOM 1218 O O . VAL A 1 159 ? -10.720 -4.617 14.147 1.00 98.31 159 VAL A O 1
ATOM 1221 N N . GLN A 1 160 ? -10.560 -6.856 14.304 1.00 98.12 160 GLN A N 1
ATOM 1222 C CA . GLN A 1 160 ? -10.833 -6.912 15.731 1.00 98.12 160 GLN A CA 1
ATOM 1223 C C . GLN A 1 160 ? -9.522 -6.768 16.507 1.00 98.12 160 GLN A C 1
ATOM 1225 O O . GLN A 1 160 ? -8.611 -7.582 16.355 1.00 98.12 160 GLN A O 1
ATOM 1230 N N . LEU A 1 161 ? -9.454 -5.743 17.350 1.00 98.12 161 LEU A N 1
ATOM 1231 C CA . LEU A 1 161 ? -8.413 -5.552 18.353 1.00 98.12 161 LEU A CA 1
ATOM 1232 C C . LEU A 1 161 ? -8.958 -5.971 19.720 1.00 98.12 161 LEU A C 1
ATOM 1234 O O . LEU A 1 161 ? -10.153 -5.792 19.992 1.00 98.12 161 LEU A O 1
ATOM 1238 N N . GLY A 1 162 ? -8.100 -6.504 20.587 1.00 96.56 162 GLY A N 1
ATOM 1239 C CA . GLY A 1 162 ? -8.491 -6.862 21.949 1.00 96.56 162 GLY A CA 1
ATOM 1240 C C . GLY A 1 162 ? -7.326 -7.150 22.901 1.00 96.56 162 GLY A C 1
ATOM 1241 O O . GLY A 1 162 ? -6.170 -6.865 22.578 1.00 96.56 162 GLY A O 1
ATOM 1242 N N . PRO A 1 163 ? -7.612 -7.771 24.061 1.00 96.31 163 PRO A N 1
ATOM 1243 C CA . PRO A 1 163 ? -6.605 -8.137 25.067 1.00 96.31 163 PRO A CA 1
ATOM 1244 C C . PRO A 1 163 ? -5.446 -8.979 24.551 1.00 96.31 163 PRO A C 1
ATOM 1246 O O . PRO A 1 163 ? -4.306 -8.759 24.954 1.00 96.31 163 PRO A O 1
ATOM 1249 N N . ALA A 1 164 ? -5.700 -9.880 23.600 1.00 94.81 164 ALA A N 1
ATOM 1250 C CA . ALA A 1 164 ? -4.647 -10.672 22.963 1.00 94.81 164 ALA A CA 1
ATOM 1251 C C . ALA A 1 164 ? -3.644 -9.821 22.155 1.00 94.81 164 ALA A C 1
ATOM 1253 O O . ALA A 1 164 ? -2.522 -10.261 21.919 1.00 94.81 164 ALA A O 1
ATOM 1254 N N . ASP A 1 165 ? -4.030 -8.604 21.761 1.00 95.38 165 ASP A N 1
ATOM 1255 C CA . ASP A 1 165 ? -3.205 -7.663 20.998 1.00 95.38 165 ASP A CA 1
ATOM 1256 C C . ASP A 1 165 ? -2.578 -6.570 21.889 1.00 95.38 165 ASP A C 1
ATOM 1258 O O . ASP A 1 165 ? -1.855 -5.702 21.395 1.00 95.38 165 ASP A O 1
ATOM 1262 N N . GLY A 1 166 ? -2.829 -6.617 23.205 1.00 91.75 166 GLY A N 1
ATOM 1263 C CA . GLY A 1 166 ? -2.297 -5.672 24.190 1.00 91.75 166 GLY A CA 1
ATOM 1264 C C . GLY A 1 166 ? -3.204 -4.479 24.517 1.00 91.75 166 GLY A C 1
ATOM 1265 O O . GLY A 1 166 ? -2.699 -3.479 25.026 1.00 91.75 166 GLY A O 1
ATOM 1266 N N . LEU A 1 167 ? -4.512 -4.558 24.231 1.00 94.81 167 LEU A N 1
ATOM 1267 C CA . LEU A 1 167 ? -5.510 -3.564 24.660 1.00 94.81 167 LEU A CA 1
ATOM 1268 C C . LEU A 1 167 ? -6.357 -4.075 25.829 1.00 94.81 167 LEU A C 1
ATOM 1270 O O . LEU A 1 167 ? -6.836 -5.198 25.796 1.00 94.81 167 LEU A O 1
ATOM 1274 N N . ASP A 1 168 ? -6.676 -3.228 26.803 1.00 95.38 168 ASP A N 1
ATOM 1275 C CA . ASP A 1 168 ? -7.527 -3.626 27.942 1.00 95.38 168 ASP A CA 1
ATOM 1276 C C . ASP A 1 168 ? -9.016 -3.831 27.569 1.00 95.38 168 ASP A C 1
ATOM 1278 O O . ASP A 1 168 ? -9.830 -4.228 28.401 1.00 95.38 168 ASP A O 1
ATOM 1282 N N . TYR A 1 169 ? -9.392 -3.558 26.318 1.00 96.31 169 TYR A N 1
ATOM 1283 C CA . TYR A 1 169 ? -10.754 -3.652 25.794 1.00 96.31 169 TYR A CA 1
ATOM 1284 C C . TYR A 1 169 ? -10.753 -4.142 24.345 1.00 96.31 169 TYR A C 1
ATOM 1286 O O . TYR A 1 169 ? -9.737 -4.114 23.652 1.00 96.31 169 TYR A O 1
ATOM 1294 N N . SER A 1 170 ? -11.922 -4.586 23.879 1.00 96.94 170 SER A N 1
ATOM 1295 C CA . SER A 1 170 ? -12.130 -4.959 22.479 1.00 96.94 170 SER A CA 1
ATOM 1296 C C . SER A 1 170 ? -12.552 -3.748 21.653 1.00 96.94 170 SER A C 1
ATOM 1298 O O . SER A 1 170 ? -13.450 -3.010 22.055 1.00 96.94 170 SER A O 1
ATOM 1300 N N . LYS A 1 171 ? -11.951 -3.569 20.476 1.00 97.25 171 LYS A N 1
ATOM 1301 C CA . LYS A 1 171 ? -12.316 -2.512 19.527 1.00 97.25 171 LYS A CA 1
ATOM 1302 C C . LYS A 1 171 ? -12.302 -3.036 18.102 1.00 97.25 171 LYS A C 1
ATOM 1304 O O . LYS A 1 171 ? -11.377 -3.732 17.697 1.00 97.25 171 LYS A O 1
ATOM 1309 N N . ARG A 1 172 ? -13.340 -2.696 17.344 1.00 98.12 172 ARG A N 1
ATOM 1310 C CA . ARG A 1 172 ? -13.443 -3.011 15.922 1.00 98.12 172 ARG A CA 1
ATOM 1311 C C . ARG A 1 172 ? -13.010 -1.789 15.119 1.00 98.12 172 ARG A C 1
ATOM 1313 O O . ARG A 1 172 ? -13.620 -0.737 15.268 1.00 98.12 172 ARG A O 1
ATOM 1320 N N . VAL A 1 173 ? -11.990 -1.939 14.280 1.00 98.56 173 VAL A N 1
ATOM 1321 C CA . VAL A 1 173 ? -11.563 -0.903 13.328 1.00 98.56 173 VAL A CA 1
ATOM 1322 C C . VAL A 1 173 ? -12.024 -1.330 11.945 1.00 98.56 173 VAL A C 1
ATOM 1324 O O . VAL A 1 173 ? -11.609 -2.383 11.461 1.00 98.56 173 VAL A O 1
ATOM 1327 N N . ARG A 1 174 ? -12.928 -0.565 11.333 1.00 98.69 174 ARG A N 1
ATOM 1328 C CA . ARG A 1 174 ? -13.485 -0.907 10.020 1.00 98.69 174 ARG A CA 1
ATOM 1329 C C . ARG A 1 174 ? -12.494 -0.579 8.905 1.00 98.69 174 ARG A C 1
ATOM 1331 O O . ARG A 1 174 ? -11.714 0.367 9.010 1.00 98.69 174 ARG A O 1
ATOM 1338 N N . ILE A 1 175 ? -12.555 -1.353 7.829 1.00 98.62 175 ILE A N 1
ATOM 1339 C CA . ILE A 1 175 ? -11.824 -1.090 6.590 1.00 98.62 175 ILE A CA 1
ATOM 1340 C C . ILE A 1 175 ? -12.779 -0.386 5.629 1.00 98.62 175 ILE A C 1
ATOM 1342 O O . ILE A 1 175 ? -13.889 -0.857 5.388 1.00 98.62 175 ILE A O 1
ATOM 1346 N N . HIS A 1 176 ? -12.343 0.748 5.091 1.00 98.31 176 HIS A N 1
ATOM 1347 C CA . HIS A 1 176 ? -13.081 1.484 4.076 1.00 98.31 176 HIS A CA 1
ATOM 1348 C C . HIS A 1 176 ? -12.952 0.779 2.720 1.00 98.31 176 HIS A C 1
ATOM 1350 O O . HIS A 1 176 ? -13.947 0.390 2.096 1.00 98.31 176 HIS A O 1
ATOM 1356 N N . GLN A 1 177 ? -11.707 0.561 2.285 1.00 98.19 177 GLN A N 1
ATOM 1357 C CA . GLN A 1 177 ? -11.394 -0.088 1.017 1.00 98.19 177 GLN A CA 1
ATOM 1358 C C . GLN A 1 177 ? -10.013 -0.746 1.015 1.00 98.19 177 GLN A C 1
ATOM 1360 O O . GLN A 1 177 ? -9.141 -0.411 1.819 1.00 98.19 177 GLN A O 1
ATOM 1365 N N . LEU A 1 178 ? -9.836 -1.665 0.068 1.00 98.69 178 LEU A N 1
ATOM 1366 C CA . LEU A 1 178 ? -8.566 -2.281 -0.287 1.00 98.69 178 LEU A CA 1
ATOM 1367 C C . LEU A 1 178 ? -8.390 -2.177 -1.803 1.00 98.69 178 LEU A C 1
ATOM 1369 O O . LEU A 1 178 ? -9.253 -2.641 -2.552 1.00 98.69 178 LEU A O 1
ATOM 1373 N N . GLN A 1 179 ? -7.284 -1.589 -2.248 1.00 98.56 179 GLN A N 1
ATOM 1374 C CA . GLN A 1 179 ? -6.989 -1.357 -3.664 1.00 98.56 179 GLN A CA 1
ATOM 1375 C C . GLN A 1 179 ? -5.618 -1.900 -4.062 1.00 98.56 179 GLN A C 1
ATOM 1377 O O . GLN A 1 179 ? -4.695 -1.917 -3.253 1.00 98.56 179 GLN A O 1
ATOM 1382 N N . LEU A 1 180 ? -5.495 -2.354 -5.309 1.00 98.69 180 LEU A N 1
ATOM 1383 C CA . LEU A 1 180 ? -4.215 -2.686 -5.935 1.00 98.69 180 LEU A CA 1
ATOM 1384 C C . LEU A 1 180 ? -3.560 -1.434 -6.511 1.00 98.69 180 LEU A C 1
ATOM 1386 O O . LEU A 1 180 ? -4.219 -0.639 -7.179 1.00 98.69 180 LEU A O 1
ATOM 1390 N N . GLU A 1 181 ? -2.247 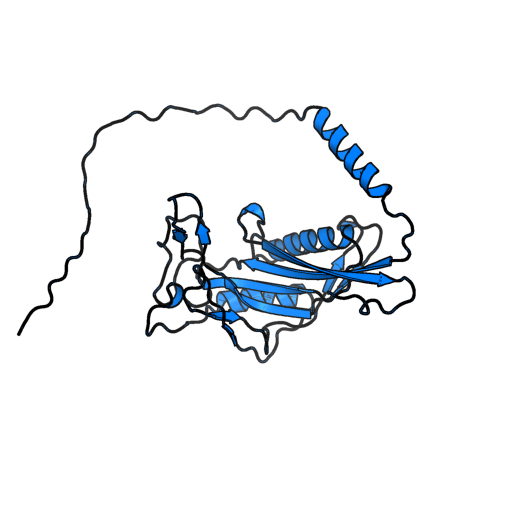-1.317 -6.362 1.00 98.25 181 GLU A N 1
ATOM 1391 C CA . GLU A 1 181 ? -1.491 -0.247 -7.007 1.00 98.25 181 GLU A CA 1
ATOM 1392 C C . GLU A 1 181 ? -0.044 -0.638 -7.325 1.00 98.25 181 GLU A C 1
ATOM 1394 O O . GLU A 1 181 ? 0.489 -1.634 -6.827 1.00 98.25 181 GLU A O 1
ATOM 1399 N N . GLN A 1 182 ? 0.587 0.146 -8.197 1.00 96.81 182 GLN A N 1
ATOM 1400 C CA . GLN A 1 182 ? 2.019 0.052 -8.472 1.00 96.81 182 GLN A CA 1
ATOM 1401 C C . GLN A 1 182 ? 2.831 0.808 -7.427 1.00 96.81 182 GLN A C 1
ATOM 1403 O O . GLN A 1 182 ? 2.506 1.943 -7.096 1.00 96.81 182 GLN A O 1
ATOM 1408 N N . ASP A 1 183 ? 3.951 0.235 -7.010 1.00 96.94 183 ASP A N 1
ATOM 1409 C CA . ASP A 1 183 ? 4.972 0.962 -6.266 1.00 96.94 183 ASP A CA 1
ATOM 1410 C C . ASP A 1 183 ? 5.835 1.849 -7.174 1.00 96.94 183 ASP A C 1
ATOM 1412 O O . ASP A 1 183 ? 5.958 1.610 -8.384 1.00 96.94 183 ASP A O 1
ATOM 1416 N N . THR A 1 184 ? 6.473 2.847 -6.565 1.00 95.75 184 THR A N 1
ATOM 1417 C CA . THR A 1 184 ? 7.404 3.763 -7.231 1.00 95.75 184 THR A CA 1
ATOM 1418 C C . THR A 1 184 ? 8.837 3.215 -7.224 1.00 95.75 184 THR A C 1
ATOM 1420 O O . THR A 1 184 ? 9.157 2.214 -6.570 1.00 95.75 184 THR A O 1
ATOM 1423 N N . ALA A 1 185 ? 9.726 3.842 -7.997 1.00 96.00 185 ALA A N 1
ATOM 1424 C CA 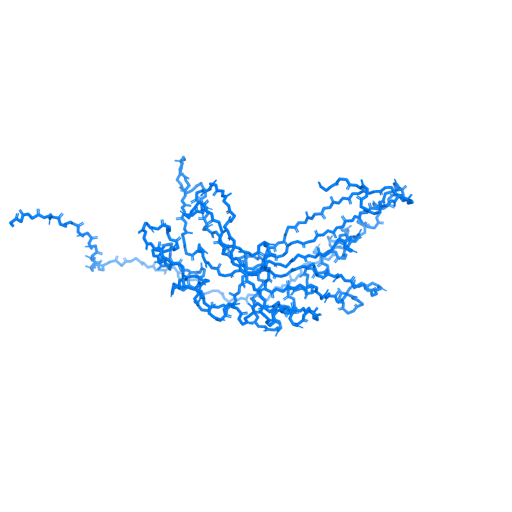. ALA A 1 185 ? 11.154 3.543 -7.958 1.00 96.00 185 ALA A CA 1
ATOM 1425 C C . ALA A 1 185 ? 11.805 4.040 -6.652 1.00 96.00 185 ALA A C 1
ATOM 1427 O O . ALA A 1 185 ? 11.200 4.741 -5.841 1.00 96.00 185 ALA A O 1
ATOM 1428 N N . LYS A 1 186 ? 13.081 3.705 -6.447 1.00 94.06 186 LYS A N 1
ATOM 1429 C CA . LYS A 1 186 ? 13.862 4.217 -5.317 1.00 94.06 186 LYS A CA 1
ATOM 1430 C C . LYS A 1 186 ? 14.734 5.392 -5.753 1.00 94.06 186 LYS A C 1
ATOM 1432 O O . LYS A 1 186 ? 15.622 5.221 -6.585 1.00 94.06 186 LYS A O 1
ATOM 1437 N N . SER A 1 187 ? 14.538 6.544 -5.119 1.00 94.62 187 SER A N 1
ATOM 1438 C CA . SER A 1 187 ? 15.434 7.702 -5.225 1.00 94.62 187 SER A CA 1
ATOM 1439 C C . SER A 1 187 ? 16.560 7.612 -4.186 1.00 94.62 187 SER A C 1
ATOM 1441 O O . SER A 1 187 ? 16.312 7.399 -2.998 1.00 94.62 187 SER A O 1
ATOM 1443 N N . ILE A 1 188 ? 17.815 7.765 -4.615 1.00 94.69 188 ILE A N 1
ATOM 1444 C CA . ILE A 1 188 ? 19.008 7.718 -3.761 1.00 94.69 188 ILE A CA 1
ATOM 1445 C C . ILE A 1 188 ? 19.753 9.047 -3.887 1.00 94.69 188 ILE A C 1
ATOM 1447 O O . ILE A 1 188 ? 20.272 9.404 -4.947 1.00 94.69 188 ILE A O 1
ATOM 1451 N N . HIS A 1 189 ? 19.822 9.769 -2.774 1.00 94.56 189 HIS A N 1
ATOM 1452 C CA . HIS A 1 189 ? 20.457 11.079 -2.682 1.00 94.56 189 HIS A CA 1
ATOM 1453 C C . HIS A 1 189 ? 21.846 10.971 -2.041 1.00 94.56 189 HIS A C 1
ATOM 1455 O O . HIS A 1 189 ? 22.111 10.064 -1.255 1.00 94.56 189 HIS A O 1
ATOM 1461 N N . GLY A 1 190 ? 22.733 11.920 -2.349 1.00 92.50 190 GLY A N 1
ATOM 1462 C CA . GLY A 1 190 ? 24.006 12.084 -1.634 1.00 92.50 190 GLY A CA 1
ATOM 1463 C C . GLY A 1 190 ? 25.143 11.147 -2.056 1.00 92.50 190 GLY A C 1
ATOM 1464 O O . GLY A 1 190 ? 26.235 11.264 -1.511 1.00 92.50 190 GLY A O 1
ATOM 1465 N N . VAL A 1 191 ? 24.930 10.263 -3.038 1.00 92.62 191 VAL A N 1
ATOM 1466 C CA . VAL A 1 191 ? 26.004 9.428 -3.618 1.00 92.62 191 VAL A CA 1
ATOM 1467 C C . VAL A 1 191 ? 26.898 10.252 -4.545 1.00 92.62 191 VAL A C 1
ATOM 1469 O O . VAL A 1 191 ? 28.120 10.158 -4.476 1.00 92.62 191 VAL A O 1
ATOM 1472 N N . TYR A 1 192 ? 26.290 11.100 -5.378 1.00 93.00 192 TYR A N 1
ATOM 1473 C CA . TYR A 1 192 ? 26.991 12.055 -6.231 1.00 93.00 192 TYR A CA 1
ATOM 1474 C C . TYR A 1 192 ? 26.456 13.468 -5.963 1.00 93.00 192 TYR A C 1
ATOM 1476 O O . TYR A 1 192 ? 25.238 13.667 -5.992 1.00 93.00 192 TYR A O 1
ATOM 1484 N N . PRO A 1 193 ? 27.324 14.462 -5.703 1.00 94.56 193 PRO A N 1
ATOM 1485 C CA . PRO A 1 193 ? 26.891 15.837 -5.469 1.00 94.56 193 PRO A CA 1
ATOM 1486 C C . PRO A 1 193 ? 26.087 16.394 -6.649 1.00 94.56 193 PRO A C 1
ATOM 1488 O O . PRO A 1 193 ? 26.545 16.347 -7.786 1.00 94.56 193 PRO A O 1
ATOM 1491 N N . GLY A 1 194 ? 24.898 16.936 -6.374 1.00 94.19 194 GLY A N 1
ATOM 1492 C CA . GLY A 1 194 ? 24.030 17.541 -7.393 1.00 94.19 194 GLY A CA 1
ATOM 1493 C C . GLY A 1 194 ? 23.196 16.557 -8.221 1.00 94.19 194 GLY A C 1
ATOM 1494 O O . GLY A 1 194 ? 22.444 17.004 -9.081 1.00 94.19 194 GLY A O 1
ATOM 1495 N N . TYR A 1 195 ? 23.278 15.250 -7.952 1.00 95.19 195 TYR A N 1
ATOM 1496 C CA . TYR A 1 195 ? 22.505 14.229 -8.661 1.00 95.19 195 TYR A CA 1
ATOM 1497 C C . TYR A 1 195 ? 21.647 13.398 -7.706 1.00 95.19 195 TYR A C 1
ATOM 1499 O O . TYR A 1 195 ? 21.990 13.180 -6.541 1.00 95.19 195 TYR A O 1
ATOM 1507 N N . VAL A 1 196 ? 20.536 12.896 -8.240 1.00 95.38 196 VAL A N 1
ATOM 1508 C CA . VAL A 1 196 ? 19.705 11.864 -7.618 1.00 95.38 196 VAL A CA 1
ATOM 1509 C C . VAL A 1 196 ? 19.820 10.623 -8.486 1.00 95.38 196 VAL A C 1
ATOM 1511 O O . VAL A 1 196 ? 19.595 10.689 -9.693 1.00 95.38 196 VAL A O 1
ATOM 1514 N N . LEU A 1 197 ? 20.209 9.503 -7.885 1.00 96.56 197 LEU A N 1
ATOM 1515 C CA . LEU A 1 197 ? 20.232 8.221 -8.578 1.00 96.56 197 LEU A CA 1
ATOM 1516 C C . LEU A 1 197 ? 18.865 7.560 -8.437 1.00 96.56 197 LEU A C 1
ATOM 1518 O O . LEU A 1 197 ? 18.299 7.560 -7.346 1.00 96.56 197 LEU A O 1
ATOM 1522 N N . VAL A 1 198 ? 18.357 6.985 -9.523 1.00 96.38 198 VAL A N 1
ATOM 1523 C CA . VAL A 1 198 ? 17.065 6.293 -9.538 1.00 96.38 198 VAL A CA 1
ATOM 1524 C C . VAL A 1 198 ? 17.291 4.814 -9.839 1.00 96.38 198 VAL A C 1
ATOM 1526 O O . VAL A 1 198 ? 17.941 4.462 -10.826 1.00 96.38 198 VAL A O 1
ATOM 1529 N N . ASP A 1 199 ? 16.759 3.955 -8.972 1.00 96.31 199 ASP A N 1
ATOM 1530 C CA . ASP A 1 199 ? 16.716 2.506 -9.166 1.00 96.31 199 ASP A CA 1
ATOM 1531 C C . ASP A 1 199 ? 15.274 2.038 -9.405 1.00 96.31 199 ASP A C 1
ATOM 1533 O O . ASP A 1 199 ? 14.423 2.082 -8.511 1.00 96.31 199 ASP A O 1
ATOM 1537 N N . LEU A 1 200 ? 15.018 1.576 -10.628 1.00 97.00 200 LEU A N 1
ATOM 1538 C CA . LEU A 1 200 ? 13.720 1.154 -11.147 1.00 97.00 200 LEU A CA 1
ATOM 1539 C C . LEU A 1 200 ? 13.349 -0.290 -10.779 1.00 97.00 200 LEU A C 1
ATOM 1541 O O . LEU A 1 200 ? 12.261 -0.742 -11.139 1.00 97.00 200 LEU A O 1
ATOM 1545 N N . ASN A 1 201 ? 14.195 -1.028 -10.051 1.00 97.06 201 ASN A N 1
ATOM 1546 C CA . ASN A 1 201 ? 13.880 -2.398 -9.623 1.00 97.06 201 ASN A CA 1
ATOM 1547 C C . ASN A 1 201 ? 12.528 -2.485 -8.896 1.00 97.06 201 ASN A C 1
ATOM 1549 O O . ASN A 1 201 ? 11.758 -3.414 -9.128 1.00 97.06 201 ASN A O 1
ATOM 1553 N N . ARG A 1 202 ? 12.214 -1.483 -8.067 1.00 95.88 202 ARG A N 1
ATOM 1554 C CA . ARG A 1 202 ? 10.961 -1.410 -7.303 1.00 95.88 202 ARG A CA 1
ATOM 1555 C C . ARG A 1 202 ? 9.777 -0.844 -8.099 1.00 95.88 202 ARG A C 1
ATOM 1557 O O . ARG A 1 202 ? 8.633 -1.157 -7.778 1.00 95.88 202 ARG A O 1
ATOM 1564 N N . ALA A 1 203 ? 10.030 -0.080 -9.162 1.00 97.06 203 ALA A N 1
ATOM 1565 C CA . ALA A 1 203 ? 8.973 0.525 -9.967 1.00 97.06 203 ALA A CA 1
ATOM 1566 C C . ALA A 1 203 ? 8.064 -0.557 -10.565 1.00 97.06 203 ALA A C 1
ATOM 1568 O O . ALA A 1 203 ? 8.549 -1.481 -11.224 1.00 97.06 203 ALA A O 1
ATOM 1569 N N . GLY A 1 204 ? 6.756 -0.450 -10.327 1.00 97.38 204 GLY A N 1
ATOM 1570 C CA . GLY A 1 204 ? 5.756 -1.398 -10.824 1.00 97.38 204 GLY A CA 1
ATOM 1571 C C . GLY A 1 204 ? 5.556 -2.651 -9.965 1.00 97.38 204 GLY A C 1
ATOM 1572 O O . GLY A 1 204 ? 4.700 -3.474 -10.303 1.00 97.38 204 GLY A O 1
ATOM 1573 N N . VAL A 1 205 ? 6.296 -2.814 -8.860 1.00 98.00 205 VAL A N 1
ATOM 1574 C CA . VAL A 1 205 ? 6.017 -3.862 -7.863 1.00 98.00 205 VAL A CA 1
ATOM 1575 C C . VAL A 1 205 ? 4.588 -3.698 -7.337 1.00 98.00 205 VAL A C 1
ATOM 1577 O O . VAL A 1 205 ? 4.103 -2.582 -7.176 1.00 98.00 205 VAL A O 1
ATOM 1580 N N . ALA A 1 206 ? 3.892 -4.811 -7.111 1.00 98.38 206 ALA A N 1
ATOM 1581 C CA . ALA A 1 206 ? 2.501 -4.783 -6.679 1.00 98.38 206 ALA A CA 1
ATOM 1582 C C . ALA A 1 206 ? 2.367 -4.449 -5.189 1.00 98.38 206 ALA A C 1
ATOM 1584 O O . ALA A 1 206 ? 2.992 -5.091 -4.338 1.00 98.38 206 ALA A O 1
ATOM 1585 N N . LEU A 1 207 ? 1.488 -3.502 -4.880 1.00 97.88 207 LEU A N 1
ATOM 1586 C CA . LEU A 1 207 ? 1.053 -3.175 -3.531 1.00 97.88 207 LEU A CA 1
ATOM 1587 C C . LEU A 1 207 ? -0.442 -3.433 -3.383 1.00 97.88 207 LEU A C 1
ATOM 1589 O O . LEU A 1 207 ? -1.201 -3.365 -4.353 1.00 97.88 207 LEU A O 1
ATOM 1593 N N . ILE A 1 208 ? -0.856 -3.658 -2.142 1.00 98.44 208 ILE A N 1
ATOM 1594 C CA . ILE A 1 208 ? -2.208 -3.325 -1.710 1.00 98.44 208 ILE A CA 1
ATOM 1595 C C . ILE A 1 208 ? -2.155 -2.105 -0.796 1.00 98.44 208 ILE A C 1
ATOM 1597 O O . ILE A 1 208 ? -1.330 -2.049 0.117 1.00 98.44 208 ILE A O 1
ATOM 1601 N N . GLU A 1 209 ? -3.049 -1.157 -1.029 1.00 98.62 209 GLU A N 1
ATOM 1602 C CA . GLU A 1 209 ? -3.352 -0.077 -0.096 1.00 98.62 209 GLU A CA 1
ATOM 1603 C C . GLU A 1 209 ? -4.629 -0.445 0.662 1.00 98.62 209 GLU A C 1
ATOM 1605 O O . GLU A 1 209 ? -5.654 -0.778 0.062 1.00 98.62 209 GLU A O 1
ATOM 1610 N N . ILE A 1 210 ? -4.554 -0.426 1.991 1.00 98.62 210 ILE A N 1
ATOM 1611 C CA . ILE A 1 210 ? -5.649 -0.744 2.904 1.00 98.62 210 ILE A CA 1
ATOM 1612 C C . ILE A 1 210 ? -5.982 0.522 3.682 1.00 98.62 210 ILE A C 1
ATOM 1614 O O . ILE A 1 210 ? -5.196 0.967 4.521 1.00 98.62 210 ILE A O 1
ATOM 1618 N N . VAL A 1 211 ? -7.163 1.073 3.424 1.00 98.62 211 VAL A N 1
ATOM 1619 C CA . VAL A 1 211 ? -7.632 2.318 4.035 1.00 98.62 211 VAL A CA 1
ATOM 1620 C C . VAL A 1 211 ? -8.598 1.981 5.159 1.00 98.62 211 VAL A C 1
ATOM 1622 O O . VAL A 1 211 ? -9.609 1.308 4.936 1.00 98.62 211 VAL A O 1
ATOM 1625 N N . SER A 1 212 ? -8.308 2.436 6.375 1.00 98.69 212 SER A N 1
ATOM 1626 C CA . SER A 1 212 ? -9.217 2.279 7.509 1.00 98.69 212 SER A CA 1
ATOM 1627 C C . SER A 1 212 ? -10.286 3.373 7.526 1.00 98.69 212 SER A C 1
ATOM 1629 O O . SER A 1 212 ? -10.058 4.507 7.109 1.00 98.69 212 SER A O 1
ATOM 1631 N N . GLU A 1 213 ? -11.441 3.062 8.103 1.00 98.31 213 GLU A N 1
ATOM 1632 C CA . GLU A 1 213 ? -12.343 4.094 8.614 1.00 98.31 213 GLU A CA 1
ATOM 1633 C C . GLU A 1 213 ? -11.669 4.846 9.782 1.00 98.31 213 GLU A C 1
ATOM 1635 O O . GLU A 1 213 ? -10.761 4.301 10.430 1.00 98.31 213 GLU A O 1
ATOM 1640 N N . PRO A 1 214 ? -12.102 6.080 10.097 1.00 97.06 214 PRO A N 1
ATOM 1641 C CA . PRO A 1 214 ? -11.537 6.881 11.178 1.00 97.06 214 PRO A CA 1
ATOM 1642 C C . PRO A 1 214 ? -12.082 6.444 12.555 1.00 97.06 214 PRO A C 1
ATOM 1644 O O . PRO A 1 214 ? -12.707 7.212 13.285 1.00 97.06 214 PRO A O 1
ATOM 1647 N N . ASP A 1 215 ? -11.909 5.164 12.888 1.00 97.56 215 ASP A N 1
ATOM 1648 C CA . ASP A 1 215 ? -12.414 4.551 14.124 1.00 97.56 215 ASP A CA 1
ATOM 1649 C C . ASP A 1 215 ? -11.389 4.572 15.269 1.00 97.56 215 ASP A C 1
ATOM 1651 O O . ASP A 1 215 ? -11.737 4.291 16.417 1.00 97.56 215 ASP A O 1
ATOM 1655 N N . ILE A 1 216 ? -10.124 4.882 14.983 1.00 97.69 216 ILE A N 1
ATOM 1656 C CA . ILE A 1 216 ? -9.044 4.879 15.971 1.00 97.69 216 ILE A CA 1
ATOM 1657 C C . ILE A 1 216 ? -9.042 6.217 16.725 1.00 97.69 216 ILE A C 1
ATOM 1659 O O . ILE A 1 216 ? -9.204 7.276 16.133 1.00 97.69 216 ILE A O 1
ATOM 1663 N N . GLU A 1 217 ? -8.853 6.178 18.041 1.00 95.38 217 GLU A N 1
ATOM 1664 C CA . GLU A 1 217 ? -8.928 7.346 18.933 1.00 95.38 217 GLU A CA 1
ATOM 1665 C C . GLU A 1 217 ? -7.631 7.570 19.726 1.00 95.38 217 GLU A C 1
ATOM 1667 O O . GLU A 1 217 ? -7.436 8.630 20.321 1.00 95.38 217 GLU A O 1
ATOM 1672 N N . THR A 1 218 ? -6.721 6.588 19.755 1.00 95.69 218 THR A 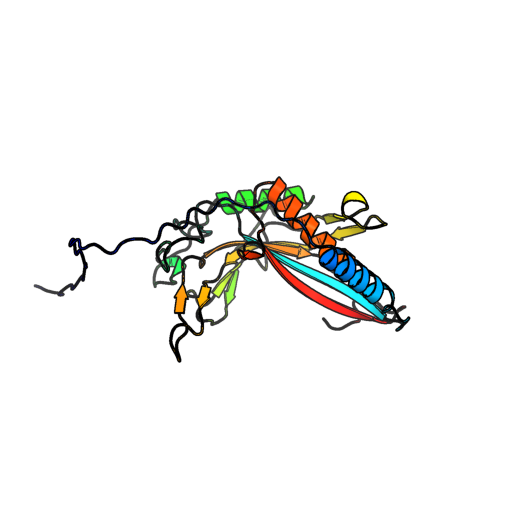N 1
ATOM 1673 C CA . THR A 1 218 ? -5.454 6.698 20.493 1.00 95.69 218 THR A CA 1
ATOM 1674 C C . THR A 1 218 ? -4.256 6.172 19.706 1.00 95.69 218 THR A C 1
ATOM 1676 O O . THR A 1 218 ? -4.364 5.271 18.875 1.00 95.69 218 THR A O 1
ATOM 1679 N N . ALA A 1 219 ? -3.062 6.677 20.029 1.00 96.12 219 ALA A N 1
ATOM 1680 C CA . ALA A 1 219 ? -1.812 6.165 19.463 1.00 96.12 219 ALA A CA 1
ATOM 1681 C C . ALA A 1 219 ? -1.559 4.685 19.819 1.00 96.12 219 ALA A C 1
ATOM 1683 O O . ALA A 1 219 ? -0.962 3.941 19.037 1.00 96.12 219 ALA A O 1
ATOM 1684 N N . VAL A 1 220 ? -2.030 4.236 20.991 1.00 96.62 220 VAL A N 1
ATOM 1685 C CA . VAL A 1 220 ? -1.913 2.833 21.419 1.00 96.62 220 VAL A CA 1
ATOM 1686 C C . VAL A 1 220 ? -2.741 1.936 20.503 1.00 96.62 220 VAL A C 1
ATOM 1688 O O . VAL A 1 220 ? -2.210 0.949 19.990 1.00 96.62 220 VAL A O 1
ATOM 1691 N N . GLU A 1 221 ? -3.992 2.310 20.230 1.00 97.81 221 GLU A N 1
ATOM 1692 C CA . GLU A 1 221 ? -4.853 1.620 19.267 1.00 97.81 221 GLU A CA 1
ATOM 1693 C C . GLU A 1 221 ? -4.246 1.622 17.858 1.00 97.81 221 GLU A C 1
ATOM 1695 O O . GLU A 1 221 ? -4.155 0.557 17.255 1.00 97.81 221 GLU A O 1
ATOM 1700 N N . ALA A 1 222 ? -3.747 2.764 17.364 1.00 98.12 222 ALA A N 1
ATOM 1701 C CA . ALA A 1 222 ? -3.117 2.861 16.042 1.00 98.12 222 ALA A CA 1
ATOM 1702 C C . ALA A 1 222 ? -1.928 1.899 15.904 1.00 98.12 222 ALA A C 1
ATOM 1704 O O . ALA A 1 222 ? -1.856 1.101 14.969 1.00 98.12 222 ALA A O 1
ATOM 1705 N N . SER A 1 223 ? -1.018 1.911 16.882 1.00 97.38 223 SER A N 1
ATOM 1706 C CA . SER A 1 223 ? 0.140 1.012 16.878 1.00 97.38 223 SER A CA 1
ATOM 1707 C C . SER A 1 223 ? -0.267 -0.464 16.968 1.00 97.38 223 SER A C 1
ATOM 1709 O O . SER A 1 223 ? 0.388 -1.329 16.386 1.00 97.38 223 SER A O 1
ATOM 1711 N N . THR A 1 224 ? -1.355 -0.760 17.682 1.00 98.25 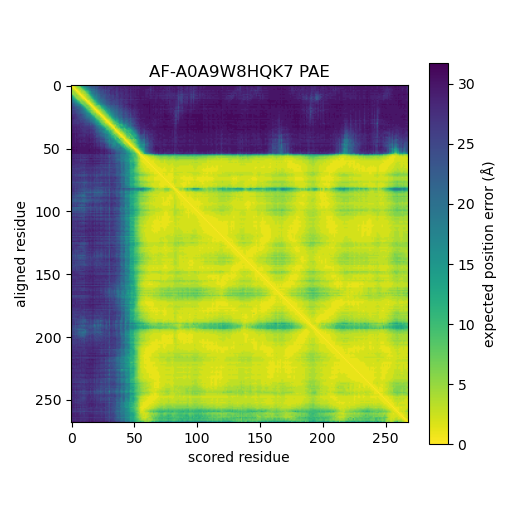224 THR A N 1
ATOM 1712 C CA . THR A 1 224 ? -1.888 -2.119 17.827 1.00 98.25 224 THR A CA 1
ATOM 1713 C C . THR A 1 224 ? -2.535 -2.594 16.535 1.00 98.25 224 THR A C 1
ATOM 1715 O O . THR A 1 224 ? -2.282 -3.721 16.118 1.00 98.25 224 THR A O 1
ATOM 1718 N N . TYR A 1 225 ? -3.275 -1.721 15.849 1.00 98.50 225 TYR A N 1
ATOM 1719 C CA . TYR A 1 225 ? -3.829 -1.992 14.529 1.00 98.50 225 TYR A CA 1
ATOM 1720 C C . TYR A 1 225 ? -2.728 -2.326 13.520 1.00 98.50 225 TYR A C 1
ATOM 1722 O O . TYR A 1 225 ? -2.786 -3.381 12.897 1.00 98.50 225 TYR A O 1
ATOM 1730 N N . VAL A 1 226 ? -1.668 -1.514 13.422 1.00 98.25 226 VAL A N 1
ATOM 1731 C CA . VAL A 1 226 ? -0.551 -1.779 12.491 1.00 98.25 226 VAL A CA 1
ATOM 1732 C C . VAL A 1 226 ? 0.137 -3.119 12.794 1.00 98.25 226 VAL A C 1
ATOM 1734 O O . VAL A 1 226 ? 0.382 -3.904 11.878 1.00 98.25 226 VAL A O 1
ATOM 1737 N N . ARG A 1 227 ? 0.394 -3.444 14.072 1.00 97.88 227 ARG A N 1
ATOM 1738 C CA . ARG A 1 227 ? 0.964 -4.751 14.470 1.00 97.88 227 ARG A CA 1
ATOM 1739 C C . ARG A 1 227 ? 0.037 -5.922 14.140 1.00 97.88 227 ARG A C 1
ATOM 1741 O O . ARG A 1 227 ? 0.500 -6.967 13.671 1.00 97.88 227 ARG A O 1
ATOM 1748 N N . LYS A 1 228 ? -1.267 -5.760 14.373 1.00 98.00 228 LYS A N 1
ATOM 1749 C CA . LYS A 1 228 ? -2.273 -6.775 14.051 1.00 98.00 228 LYS A CA 1
ATOM 1750 C C . LYS A 1 228 ? -2.345 -7.006 12.546 1.00 98.00 228 LYS A C 1
ATOM 1752 O O . LYS A 1 228 ? -2.282 -8.155 12.122 1.00 98.00 228 LYS A O 1
ATOM 1757 N N . MET A 1 229 ? -2.373 -5.937 11.752 1.00 98.19 229 MET A N 1
ATOM 1758 C CA . MET A 1 229 ? -2.333 -5.993 10.289 1.00 98.19 229 MET A CA 1
ATOM 1759 C C . MET A 1 229 ? -1.089 -6.718 9.790 1.00 98.19 229 MET A C 1
ATOM 1761 O O . MET A 1 229 ? -1.211 -7.678 9.037 1.00 98.19 229 MET A O 1
ATOM 1765 N N . GLN A 1 230 ? 0.098 -6.346 10.276 1.00 98.00 230 GLN A N 1
ATOM 1766 C CA . GLN A 1 230 ? 1.345 -7.040 9.947 1.00 98.00 230 GLN A CA 1
ATOM 1767 C C . GLN A 1 230 ? 1.257 -8.545 10.249 1.00 98.00 230 GLN A C 1
ATOM 1769 O O . GLN A 1 230 ? 1.684 -9.365 9.440 1.00 98.00 230 GLN A O 1
ATOM 1774 N N . THR A 1 231 ? 0.688 -8.919 11.397 1.00 97.44 231 THR A N 1
ATOM 1775 C CA . THR A 1 231 ? 0.522 -10.327 11.790 1.00 97.44 231 THR A CA 1
ATOM 1776 C C . THR A 1 231 ? -0.445 -11.062 10.862 1.00 97.44 231 THR A C 1
ATOM 1778 O O . THR A 1 231 ? -0.117 -12.143 10.379 1.00 97.44 231 THR A O 1
ATOM 1781 N N . LEU A 1 232 ? -1.610 -10.473 10.579 1.00 98.06 232 LEU A N 1
ATOM 1782 C CA . LEU A 1 232 ? -2.633 -11.063 9.716 1.00 98.06 232 LEU A CA 1
ATOM 1783 C C . LEU A 1 232 ? -2.123 -11.242 8.284 1.00 98.06 232 LEU A C 1
ATOM 1785 O O . LEU A 1 232 ? -2.194 -12.347 7.757 1.00 98.06 232 LEU A O 1
ATOM 1789 N N . LEU A 1 233 ? -1.547 -10.192 7.690 1.00 98.38 233 LEU A N 1
ATOM 1790 C CA . LEU A 1 233 ? -1.033 -10.191 6.316 1.00 98.38 233 LEU A CA 1
ATOM 1791 C C . LEU A 1 233 ? 0.078 -11.232 6.104 1.00 98.38 233 LEU A C 1
ATOM 1793 O O . LEU A 1 233 ? 0.098 -11.918 5.078 1.00 98.38 233 LEU A O 1
ATOM 1797 N N . ARG A 1 234 ? 0.960 -11.399 7.101 1.00 98.25 234 ARG A N 1
ATOM 1798 C CA . ARG A 1 234 ? 1.965 -12.473 7.123 1.00 98.25 234 ARG A CA 1
ATOM 1799 C C . ARG A 1 234 ? 1.322 -13.847 7.226 1.00 98.25 234 ARG A C 1
ATOM 1801 O O . ARG A 1 234 ? 1.722 -14.760 6.512 1.00 98.25 234 ARG A O 1
ATOM 1808 N N . HIS A 1 235 ? 0.333 -13.998 8.103 1.00 97.88 235 HIS A N 1
ATOM 1809 C CA . HIS A 1 235 ? -0.323 -15.278 8.348 1.00 97.88 235 HIS A CA 1
ATOM 1810 C C . HIS A 1 235 ? -1.061 -15.804 7.111 1.00 97.88 235 HIS A C 1
ATOM 1812 O O . HIS A 1 235 ? -0.952 -16.982 6.789 1.00 97.88 235 HIS A O 1
ATOM 1818 N N . ILE A 1 236 ? -1.750 -14.929 6.372 1.00 97.88 236 ILE A N 1
ATOM 1819 C CA . ILE A 1 236 ? -2.425 -15.295 5.113 1.00 97.88 236 ILE A CA 1
ATOM 1820 C C . ILE A 1 236 ? -1.466 -15.397 3.912 1.00 97.88 236 ILE A C 1
ATOM 1822 O O . ILE A 1 236 ? -1.893 -15.692 2.790 1.00 97.88 236 ILE A O 1
ATOM 1826 N N . GLY A 1 237 ? -0.172 -15.144 4.138 1.00 97.38 237 GLY A N 1
ATOM 1827 C CA . GLY A 1 237 ? 0.898 -15.350 3.168 1.00 97.38 237 GLY A CA 1
ATOM 1828 C C . GLY A 1 237 ? 0.880 -14.385 1.986 1.00 97.38 237 GLY A C 1
ATOM 1829 O O . GLY A 1 237 ? 1.327 -14.766 0.907 1.00 97.38 237 GLY A O 1
ATOM 1830 N N . ILE A 1 238 ? 0.344 -13.169 2.149 1.00 97.44 238 ILE A N 1
ATOM 1831 C CA . ILE A 1 238 ? 0.288 -12.201 1.042 1.00 97.44 238 ILE A CA 1
ATOM 1832 C C . ILE A 1 238 ? 1.425 -11.180 1.049 1.00 97.44 238 ILE A C 1
ATOM 1834 O O . ILE A 1 238 ? 1.642 -10.533 0.033 1.00 97.44 238 ILE A O 1
ATOM 1838 N N . SER A 1 239 ? 2.118 -10.999 2.174 1.00 97.06 239 SER A N 1
ATOM 1839 C CA . SER A 1 239 ? 3.219 -10.045 2.322 1.00 97.06 239 SER A CA 1
ATOM 1840 C C . SER A 1 239 ? 4.121 -10.449 3.490 1.00 97.06 239 SER A C 1
ATOM 1842 O O . SER A 1 239 ? 3.642 -10.964 4.502 1.00 97.06 239 SER A O 1
ATOM 1844 N N . ASN A 1 240 ? 5.426 -10.171 3.398 1.00 94.38 240 ASN A N 1
ATOM 1845 C CA . ASN A 1 240 ? 6.333 -10.289 4.545 1.00 94.38 240 ASN A CA 1
ATOM 1846 C C . ASN A 1 240 ? 6.207 -9.092 5.512 1.00 94.38 240 ASN A C 1
ATOM 1848 O O . ASN A 1 240 ? 6.699 -9.168 6.640 1.00 94.38 240 ASN A O 1
ATOM 1852 N N . CYS A 1 241 ? 5.541 -8.008 5.098 1.00 96.00 241 CYS A N 1
ATOM 1853 C CA . CYS A 1 241 ? 5.256 -6.802 5.875 1.00 96.00 241 CYS A CA 1
ATOM 1854 C C . CYS A 1 241 ? 6.427 -6.308 6.744 1.00 96.00 241 CYS A C 1
ATOM 1856 O O . CYS A 1 241 ? 6.238 -5.966 7.915 1.00 96.00 241 CYS A O 1
ATOM 1858 N N . ASN A 1 242 ? 7.654 -6.340 6.232 1.00 93.38 242 ASN A N 1
ATOM 1859 C CA . ASN A 1 242 ? 8.823 -5.832 6.934 1.00 93.38 242 ASN A CA 1
ATOM 1860 C C . ASN A 1 242 ? 8.952 -4.317 6.707 1.00 93.38 242 ASN A C 1
ATOM 1862 O O . ASN A 1 242 ? 9.259 -3.853 5.613 1.00 93.38 242 ASN A O 1
ATOM 1866 N N . MET A 1 243 ? 8.723 -3.532 7.760 1.00 93.69 243 MET A N 1
ATOM 1867 C CA . MET A 1 243 ? 8.828 -2.073 7.675 1.00 93.69 243 MET A CA 1
ATOM 1868 C C . MET A 1 243 ? 10.272 -1.602 7.449 1.00 93.69 243 MET A C 1
ATOM 1870 O O . MET A 1 243 ? 10.467 -0.577 6.806 1.00 93.69 243 MET A O 1
ATOM 1874 N N . GLU A 1 244 ? 11.280 -2.350 7.914 1.00 89.62 244 GLU A N 1
ATOM 1875 C CA . GLU A 1 244 ? 12.699 -2.004 7.722 1.00 89.62 244 GLU A CA 1
ATOM 1876 C C . GLU A 1 244 ? 13.126 -2.147 6.253 1.00 89.62 244 GLU A C 1
ATOM 1878 O O . GLU A 1 244 ? 13.893 -1.336 5.743 1.00 89.62 244 GLU A O 1
ATOM 1883 N N . GLU A 1 245 ? 12.573 -3.141 5.553 1.00 88.25 245 GLU A N 1
ATOM 1884 C CA . GLU A 1 245 ? 12.746 -3.342 4.103 1.00 88.25 245 GLU A CA 1
ATOM 1885 C C . GLU A 1 245 ? 11.792 -2.459 3.272 1.00 88.25 245 GLU A C 1
ATOM 1887 O O . GLU A 1 245 ? 11.868 -2.412 2.042 1.00 88.25 245 GLU A O 1
ATOM 1892 N N . GLY A 1 246 ? 10.856 -1.766 3.929 1.00 90.94 246 GLY A N 1
ATOM 1893 C CA . GLY A 1 246 ? 9.835 -0.942 3.286 1.00 90.94 246 GLY A CA 1
ATOM 1894 C C . GLY A 1 246 ? 8.724 -1.735 2.590 1.00 90.94 246 GLY A C 1
ATOM 1895 O O . GLY A 1 246 ? 8.032 -1.177 1.741 1.00 90.94 246 GLY A O 1
ATOM 1896 N N . SER A 1 247 ? 8.530 -3.017 2.906 1.00 93.38 247 SER A N 1
ATOM 1897 C CA . SER A 1 247 ? 7.425 -3.836 2.375 1.00 93.38 247 SER A CA 1
ATOM 1898 C C . SER A 1 247 ? 6.107 -3.652 3.138 1.00 93.38 247 SER A C 1
ATOM 1900 O O . SER A 1 247 ? 5.071 -4.156 2.708 1.00 93.38 247 SER A O 1
ATOM 1902 N N . LEU A 1 248 ? 6.121 -2.894 4.239 1.00 97.50 248 LEU A N 1
ATOM 1903 C CA . LEU A 1 248 ? 4.937 -2.299 4.857 1.00 97.50 248 LEU A CA 1
ATOM 1904 C C . LEU A 1 248 ? 5.210 -0.821 5.156 1.00 97.50 248 LEU A C 1
ATOM 1906 O O . LEU A 1 248 ? 6.184 -0.496 5.834 1.00 97.50 248 LEU A O 1
ATOM 1910 N N . ARG A 1 249 ? 4.333 0.062 4.685 1.00 97.88 249 ARG A N 1
ATOM 1911 C CA . ARG A 1 249 ? 4.318 1.498 4.996 1.00 97.88 249 ARG A CA 1
ATOM 1912 C C . ARG A 1 249 ? 2.953 1.868 5.566 1.00 97.88 249 ARG A C 1
ATOM 1914 O O . ARG A 1 249 ? 1.971 1.177 5.298 1.00 97.88 249 ARG A O 1
ATOM 1921 N N . CYS A 1 250 ? 2.901 2.921 6.371 1.00 97.69 250 CYS A N 1
ATOM 1922 C CA . CYS A 1 250 ? 1.664 3.398 6.974 1.00 97.69 250 CYS A CA 1
ATOM 1923 C C . CYS A 1 250 ? 1.673 4.921 7.022 1.00 97.69 250 CYS A C 1
ATOM 1925 O O . CYS A 1 250 ? 2.532 5.500 7.689 1.00 97.69 250 CYS A O 1
ATOM 1927 N N . ASP A 1 251 ? 0.681 5.526 6.386 1.00 97.50 251 ASP A N 1
ATOM 1928 C CA . ASP A 1 251 ? 0.382 6.944 6.507 1.00 97.50 251 ASP A CA 1
ATOM 1929 C C . ASP A 1 251 ? -0.726 7.126 7.549 1.00 97.50 251 ASP A C 1
ATOM 1931 O O . ASP A 1 251 ? -1.627 6.290 7.697 1.00 97.50 251 ASP A O 1
ATOM 1935 N N . VAL A 1 252 ? -0.609 8.187 8.347 1.00 96.94 252 VAL A N 1
ATOM 1936 C CA . VAL A 1 252 ? -1.466 8.423 9.512 1.00 96.94 252 VAL A CA 1
ATOM 1937 C C . VAL A 1 252 ? -2.200 9.735 9.332 1.00 96.94 252 VAL A C 1
ATOM 1939 O O . VAL A 1 252 ? -1.589 10.787 9.174 1.00 96.94 252 VAL A O 1
ATOM 1942 N N . ASN A 1 253 ? -3.519 9.667 9.434 1.00 97.19 253 ASN A N 1
ATOM 1943 C CA . ASN A 1 253 ? -4.405 10.807 9.320 1.00 97.19 253 ASN A CA 1
ATOM 1944 C C . ASN A 1 253 ? -5.022 11.088 10.678 1.00 97.19 253 ASN A C 1
ATOM 1946 O O . ASN A 1 253 ? -5.701 10.218 11.218 1.00 97.19 253 ASN A O 1
ATOM 1950 N N . VAL A 1 254 ? -4.778 12.273 11.234 1.00 96.12 254 VAL A N 1
ATOM 1951 C CA . VAL A 1 254 ? -5.201 12.625 12.594 1.00 96.12 254 VAL A CA 1
ATOM 1952 C C . VAL A 1 254 ? -5.949 13.945 12.566 1.00 96.12 254 VAL A C 1
ATOM 1954 O O . VAL A 1 254 ? -5.390 14.956 12.159 1.00 96.12 254 VAL A O 1
ATOM 1957 N N . SER A 1 255 ? -7.173 13.948 13.079 1.00 95.00 255 SER A N 1
ATOM 1958 C CA . SER A 1 255 ? -7.887 15.167 13.443 1.00 95.00 255 SER A CA 1
ATOM 1959 C C . SER A 1 255 ? -8.166 15.187 14.944 1.00 95.00 255 SER A C 1
ATOM 1961 O O . SER A 1 255 ? -8.165 14.151 15.615 1.00 95.00 255 SER A O 1
ATOM 1963 N N . VAL A 1 256 ? -8.374 16.381 15.498 1.00 94.50 256 VAL A N 1
ATOM 1964 C CA . VAL A 1 256 ? -8.736 16.572 16.908 1.00 94.50 256 VAL A CA 1
ATOM 1965 C C . VAL A 1 256 ? -10.014 17.388 17.022 1.00 94.50 256 VAL A C 1
ATOM 1967 O O . VAL A 1 256 ? -10.235 18.318 16.251 1.00 94.50 256 VAL A O 1
ATOM 1970 N N . TYR A 1 257 ? -10.849 17.052 17.998 1.00 93.12 257 TYR A N 1
ATOM 1971 C CA . TYR A 1 257 ? -12.153 17.676 18.216 1.00 93.12 257 TYR A CA 1
ATOM 1972 C C . TYR A 1 257 ? -12.417 17.862 19.708 1.00 93.12 257 TYR A C 1
ATOM 1974 O O . TYR A 1 257 ? -11.862 17.134 20.541 1.00 93.12 257 TYR A O 1
ATOM 1982 N N . ARG A 1 258 ? -13.239 18.851 20.082 1.00 93.12 258 ARG A N 1
ATOM 1983 C CA . ARG A 1 258 ? -13.583 19.054 21.494 1.00 93.12 258 ARG A CA 1
ATOM 1984 C C . ARG A 1 258 ? -14.563 17.987 21.960 1.00 93.12 258 ARG A C 1
ATOM 1986 O O . ARG A 1 258 ? -15.453 17.543 21.242 1.00 93.12 258 ARG A O 1
ATOM 1993 N N . LYS A 1 259 ? -14.428 17.580 23.215 1.00 89.88 259 LYS A N 1
ATOM 1994 C CA . LYS A 1 259 ? -15.318 16.623 23.861 1.00 89.88 259 LYS A CA 1
ATOM 1995 C C . LYS A 1 259 ? -16.741 17.190 23.876 1.00 89.88 259 LYS A C 1
ATOM 1997 O O . LYS A 1 259 ? -16.976 18.249 24.444 1.00 89.88 259 LYS A O 1
ATOM 2002 N N . GLY A 1 260 ? -17.676 16.452 23.284 1.00 89.19 260 GLY A N 1
ATOM 2003 C CA . GLY A 1 260 ? -19.073 16.871 23.134 1.00 89.19 260 GLY A CA 1
ATOM 2004 C C . GLY A 1 260 ? -19.415 17.403 21.739 1.00 89.19 260 GLY A C 1
ATOM 2005 O O . GLY A 1 260 ? -20.596 17.518 21.431 1.00 89.19 260 GLY A O 1
ATOM 2006 N N . GLU A 1 261 ? -18.419 17.664 20.891 1.00 92.88 261 GLU A N 1
ATOM 2007 C CA . GLU A 1 261 ? -18.614 17.957 19.467 1.00 92.88 261 GLU A CA 1
ATOM 2008 C C . GLU A 1 261 ? -18.585 16.670 18.621 1.00 92.88 261 GLU A C 1
ATOM 2010 O O . GLU A 1 261 ? -18.223 15.592 19.108 1.00 92.88 261 GLU A O 1
ATOM 2015 N N . ASP A 1 262 ? -18.973 16.788 17.346 1.00 91.56 262 ASP A N 1
ATOM 2016 C CA . ASP A 1 262 ? -18.846 15.707 16.364 1.00 91.56 262 ASP A CA 1
ATOM 2017 C C . ASP A 1 262 ? -17.375 15.280 16.228 1.00 91.56 262 ASP A C 1
ATOM 2019 O O . ASP A 1 262 ? -16.478 16.113 16.110 1.00 91.56 262 ASP A O 1
ATOM 2023 N N . ARG A 1 263 ? -17.123 13.968 16.201 1.00 90.25 263 ARG A N 1
ATOM 2024 C CA . ARG A 1 263 ? -15.776 13.402 16.045 1.00 90.25 263 ARG A CA 1
ATOM 2025 C C . ARG A 1 263 ? -15.101 13.769 14.719 1.00 90.25 263 ARG A C 1
ATOM 2027 O O . ARG A 1 263 ? -13.882 13.653 14.614 1.00 90.25 263 ARG A O 1
ATOM 2034 N N . LEU A 1 264 ? -15.876 14.171 13.712 1.00 90.00 264 LEU A N 1
ATOM 2035 C CA . LEU A 1 264 ? -15.397 14.591 12.393 1.00 90.00 264 LEU A CA 1
ATOM 2036 C C . LEU A 1 264 ? -15.359 16.120 12.225 1.00 90.00 264 LEU A C 1
ATOM 2038 O O . LEU A 1 264 ? -15.101 16.590 11.122 1.00 90.00 264 LEU A O 1
ATOM 2042 N N . SER A 1 265 ? -15.602 16.906 13.285 1.00 89.19 265 SER A N 1
ATOM 2043 C CA . SER A 1 265 ? -15.564 18.376 13.203 1.00 89.19 265 SER A CA 1
ATOM 2044 C C . SER A 1 265 ? -14.149 18.943 13.039 1.00 89.19 265 SER A C 1
ATOM 2046 O O . SER A 1 265 ? -13.982 20.062 12.553 1.00 89.19 265 SER A O 1
ATOM 2048 N N . GLY A 1 266 ? -13.130 18.186 13.454 1.00 85.56 266 GLY A N 1
ATOM 2049 C CA . GLY A 1 266 ? -11.730 18.576 13.341 1.00 85.56 266 GLY A CA 1
ATOM 2050 C C . GLY A 1 266 ? -11.212 18.512 11.904 1.00 85.56 266 GLY A C 1
ATOM 2051 O O . GLY A 1 266 ? -11.532 17.585 11.162 1.00 85.56 266 GLY A O 1
ATOM 2052 N N . ALA A 1 267 ? -10.347 19.459 11.537 1.00 85.94 267 ALA A N 1
ATOM 2053 C CA . ALA A 1 267 ? -9.596 19.386 10.286 1.00 85.94 267 ALA A CA 1
ATOM 2054 C C . ALA A 1 267 ? -8.605 18.204 10.313 1.00 85.94 267 ALA A C 1
ATOM 2056 O O . ALA A 1 267 ? -7.979 17.954 11.348 1.00 85.94 267 ALA A O 1
ATOM 2057 N N . ARG A 1 268 ? -8.498 17.493 9.185 1.00 74.25 268 ARG A N 1
ATOM 2058 C CA . ARG A 1 268 ? -7.495 16.451 8.909 1.00 74.25 268 ARG A CA 1
ATOM 2059 C C . ARG A 1 268 ? -6.298 17.065 8.193 1.00 74.25 268 ARG A C 1
ATOM 2061 O O . ARG A 1 268 ? -6.534 17.956 7.346 1.00 74.25 268 ARG A O 1
#

pLDDT: mean 83.89, std 24.83, range [23.08, 98.69]

Foldseek 3Di:
DDDDDDDDDDDDDDDDDDDDDDDPPDDDDDDDDDPVVVVVVVVVVVVVVPPPDVPLKWKFKKKKKKFFFPDQAFQFDRFGQDDPDPFQPRDDCVLQQHPPDDGHGDVVLLVLLCLLQVLQVWDFDPDWDWDWAADDDPQQNNNTKTKTPPGFRIAKGWDWDQVVLPDPGIDTWMWGGKMKIWDTWDWDPDPDPPDIDTGSSRRRRIIIIIIIDRRDTDPVSVVSVLVSSCVSSVVSPTGPCDVVSPSMDMDMDMFMDGNPDDNPPGDD

Solvent-accessible surface area (backbone atoms only — not comparable to full-atom values): 15403 Å² total; per-residue (Å²): 135,86,81,86,83,82,82,84,84,82,87,83,82,90,78,92,80,92,78,86,80,83,87,79,89,71,83,87,74,84,86,74,84,60,78,66,62,64,54,56,55,54,51,53,59,54,57,62,71,72,70,77,65,87,78,54,62,47,45,29,28,29,43,41,35,40,34,35,47,70,44,71,40,15,35,37,43,88,27,45,44,63,82,91,62,70,79,58,69,35,60,46,57,54,43,61,38,41,89,91,50,70,81,48,80,37,65,65,56,54,51,42,52,49,50,51,29,48,76,28,70,22,41,66,45,98,62,60,52,79,40,76,53,71,51,86,51,92,36,37,56,63,41,40,43,51,26,21,83,88,31,27,49,16,36,46,29,44,48,83,45,26,61,95,65,76,34,101,53,76,47,74,39,41,29,53,35,32,23,53,28,46,38,55,27,44,76,44,70,78,84,46,92,99,49,72,47,70,30,39,29,42,20,31,23,34,29,37,39,42,34,39,38,64,63,35,59,45,72,68,53,49,57,39,50,53,54,50,49,42,51,50,42,39,72,75,63,34,22,84,43,39,55,93,81,59,28,28,46,74,50,81,43,62,22,52,24,51,71,90,56,59,75,76,72,27,71,111

Radius of gyration: 23.88 Å; Cα contacts (8 Å, |Δi|>4): 497; chains: 1; bounding box: 64×36×82 Å

Secondary structure (DSSP, 8-state):
-------------------PPP------------THHHHHHHHHHHHHTT-----SEEEEEEEEEEEE---SB-SSSSSB--SSSSTT-S--TTTTT-TT------HHHHHHHHHHHHHTT-EE-S----EEEE---TT-TTSEEEE-SSS-SEE--EEEE-GGGT-SS-EEEEEEEEEEEEPPPEEEESSSTT-EEEETTSTT-EEEEEEEPS-B-SHHHHHHHHHHHHHHHHHTTS----TTTTSEEEEEEEEEEEBTB-TT-S--

Sequence (268 aa):
MHQLHSLCVLYTNVGRRGVPAPALFANPRPWKGTLVQKRALGSIAQKVKSATTDAGFKATIGLELHAQLSASQKLFSAASARWDEPPNTNVYAIDAGLPGALPQLNPQCVELAARAILAFDGHVQPLSSFDRKHYFYADQPLGYQITQQQHPIGRGGYVQLGPADGLDYSKRVRIHQLQLEQDTAKSIHGVYPGYVLVDLNRAGVALIEIVSEPDIETAVEASTYVRKMQTLLRHIGISNCNMEEGSLRCDVNVSVYRKGEDRLSGAR

Nearest PDB structures (foldseek):
  3ip4-assembly1_B  TM=9.687E-01  e=1.521E-25  Staphylococcus aureus subsp. aureus Mu50
  2df4-assembly1_B  TM=9.655E-01  e=3.641E-25  Staphylococcus aureus
  4n0i-assembly1_B  TM=9.631E-01  e=1.560E-24  Saccharomyces cerevisiae S288C
  3al0-assembly1_B  TM=9.439E-01  e=1.425E-23  Thermotoga maritima MSB8
  4wj3-assembly2_H  TM=9.639E-01  e=4.563E-23  Pseudomonas aeruginosa PAO1

InterPro domains:
  IPR006075 Aspartyl/Glutamyl-tRNA(Gln) amidotransferase, subunit B/E, catalytic [PF02934] (60-264)
  IPR014746 Glutamine synthetase/guanido kinase, catalytic domain [SSF55931] (59-264)
  IPR017958 Glutamyl-tRNA(Gln) amidotransferase, subunit B, conserved site [PS01234] (200-214)
  IPR017959 Aspartyl/glutamyl-tRNA(Asn/Gln) amidotransferase, subunit B /E [PTHR11659] (49-261)

Organism: NCBI:txid2761395

Mean predicted aligned error: 11.24 Å